Protein AF-A0A426ZAD1-F1 (afdb_monomer_lite)

Foldseek 3Di:
DDDDDDDDDDDDDDDDDDDDDDDDDDDDPDPPPPPPPPQPADDDDDDPQLLLQLLVLLLVLVVLLPVVPPDPPDPDSVPDDPVRSLVSSCVSSVVSVNSHHSVRSVVSVVVLVVLLVQLVVVQVVQVVCVVPDDRDDHPVPDAQVRCVVVVHDSPDDPVSSVSNVVSVVVVVVVVVVVVPDDDDPDDDDDDDDD

Sequence (194 aa):
MSEATDQNALALLHHHHHHPPPTQPHPFGSPSSAGAIVRDYRKGNWTLHETLVLITAKRLDDERRTGVSSSPAGGGGALRSAEQRWKWVENYCWRNGCLRSQNQCNDKWDNLLRDYKKVRGYESRVSAAAGASGELPSYWTMERHERKERNLPTNLAFEVFEALTDVLTRRAARRANATTVPSRPPPPLPSPHG

Secondary structure (DSSP, 8-state):
----------------PPPPPPPP----------------PPPSPPPHHHHHHHHHHHHHHHHHHHGGGG-TT-TTTTT--HHHHHHHHHHHHHHTT----HHHHHHHHHHHHHHHHHHHHHHHHHHHHTTTT--PPPTTTS-HHHHHHTT--SS--HHHHHHHHHHHHHHHHHHHHHHTSPPPPPPPPPPPP-

Radius of gyration: 32.77 Å; chains: 1; bounding box: 76×77×94 Å

pLDDT: mean 78.29, std 20.13, range [37.0, 98.38]

Structure (mmCIF, N/CA/C/O backbone):
data_AF-A0A426ZAD1-F1
#
_entry.id   AF-A0A426ZAD1-F1
#
loop_
_atom_site.group_PDB
_atom_site.id
_atom_site.type_symbol
_atom_site.label_atom_id
_atom_site.label_alt_id
_atom_site.label_comp_id
_atom_site.label_asym_id
_atom_site.label_entity_id
_atom_site.label_seq_id
_atom_site.pdbx_PDB_ins_code
_atom_site.Cartn_x
_atom_site.Cartn_y
_atom_site.Cartn_z
_atom_site.occupancy
_atom_site.B_iso_or_equiv
_atom_site.auth_seq_id
_atom_site.auth_comp_id
_atom_site.auth_asym_id
_atom_site.auth_atom_id
_atom_site.pdbx_PDB_model_num
ATOM 1 N N . MET A 1 1 ? 50.392 56.378 -17.182 1.00 39.34 1 MET A N 1
ATOM 2 C CA . MET A 1 1 ? 50.693 54.934 -17.220 1.00 39.34 1 MET A CA 1
ATOM 3 C C . MET A 1 1 ? 49.733 54.350 -18.249 1.00 39.34 1 MET A C 1
ATOM 5 O O . MET A 1 1 ? 48.566 54.209 -17.924 1.00 39.34 1 MET A O 1
ATOM 9 N N . SER A 1 2 ? 50.052 54.498 -19.541 1.00 41.12 2 SER A N 1
ATOM 10 C CA . SER A 1 2 ? 50.815 53.522 -20.362 1.00 41.12 2 SER A CA 1
ATOM 11 C C . SER A 1 2 ? 49.904 52.333 -20.706 1.00 41.12 2 SER A C 1
ATOM 13 O O . SER A 1 2 ? 49.384 51.726 -19.785 1.00 41.12 2 SER A O 1
ATOM 15 N N . GLU A 1 3 ? 49.596 51.955 -21.944 1.00 37.00 3 GLU A N 1
ATOM 16 C CA . GLU A 1 3 ? 50.120 52.258 -23.279 1.00 37.00 3 GLU A CA 1
ATOM 17 C C . GLU A 1 3 ? 49.017 51.976 -24.320 1.00 37.00 3 GLU A C 1
ATOM 19 O O . GLU A 1 3 ? 48.142 51.137 -24.101 1.00 37.00 3 GLU A O 1
ATOM 24 N N . ALA A 1 4 ? 49.081 52.673 -25.453 1.00 47.03 4 ALA A N 1
ATOM 25 C CA . ALA A 1 4 ? 48.375 52.350 -26.688 1.00 47.03 4 ALA A CA 1
ATOM 26 C C . ALA A 1 4 ? 49.310 51.537 -27.593 1.00 47.03 4 ALA A C 1
ATOM 28 O O . ALA A 1 4 ? 50.506 51.819 -27.606 1.00 47.03 4 ALA A O 1
ATOM 29 N N . THR A 1 5 ? 48.794 50.625 -28.422 1.00 46.72 5 THR A N 1
ATOM 30 C CA . THR A 1 5 ? 49.399 50.365 -29.740 1.00 46.72 5 THR A CA 1
ATOM 31 C C . THR A 1 5 ? 48.347 49.853 -30.725 1.00 46.72 5 THR A C 1
ATOM 33 O O . THR A 1 5 ? 47.756 48.791 -30.543 1.00 46.72 5 THR A O 1
ATOM 36 N N . ASP A 1 6 ? 48.138 50.661 -31.762 1.00 43.97 6 ASP A N 1
ATOM 37 C CA . ASP A 1 6 ? 47.610 50.352 -33.088 1.00 43.97 6 ASP A CA 1
ATOM 38 C C . ASP A 1 6 ? 48.067 49.005 -33.674 1.00 43.97 6 ASP A C 1
ATOM 40 O O . ASP A 1 6 ? 49.168 48.540 -33.387 1.00 43.97 6 ASP A O 1
ATOM 44 N N . GLN A 1 7 ? 47.293 48.457 -34.620 1.00 46.06 7 GLN A N 1
ATOM 45 C CA . GLN A 1 7 ? 47.768 48.241 -36.001 1.00 46.06 7 GLN A CA 1
ATOM 46 C C . GLN A 1 7 ? 46.686 47.591 -36.882 1.00 46.06 7 GLN A C 1
ATOM 48 O O . GLN A 1 7 ? 46.373 46.412 -36.774 1.00 46.06 7 GLN A O 1
ATOM 53 N N . ASN A 1 8 ? 46.110 48.425 -37.753 1.00 38.72 8 ASN A N 1
ATOM 54 C CA . ASN A 1 8 ? 46.079 48.269 -39.210 1.00 38.72 8 ASN A CA 1
ATOM 55 C C . ASN A 1 8 ? 46.088 46.836 -39.796 1.00 38.72 8 ASN A C 1
ATOM 57 O O . ASN A 1 8 ? 47.089 46.136 -39.684 1.00 38.72 8 ASN A O 1
ATOM 61 N N . ALA A 1 9 ? 45.063 46.478 -40.580 1.00 39.72 9 ALA A N 1
ATOM 62 C CA . ALA A 1 9 ? 45.192 46.368 -42.045 1.00 39.72 9 ALA A CA 1
ATOM 63 C C . ALA A 1 9 ? 43.998 45.647 -42.703 1.00 39.72 9 ALA A C 1
ATOM 65 O O . ALA A 1 9 ? 43.544 44.594 -42.265 1.00 39.72 9 ALA A O 1
ATOM 66 N N . LEU A 1 10 ? 43.545 46.249 -43.807 1.00 42.53 10 LEU A N 1
ATOM 67 C CA . LEU A 1 10 ? 42.731 45.708 -44.900 1.00 42.53 10 LEU A CA 1
ATOM 68 C C . LEU A 1 10 ? 42.774 44.174 -45.068 1.00 42.53 10 LEU A C 1
ATOM 70 O O . LEU A 1 10 ? 43.827 43.612 -45.362 1.00 42.53 10 LEU A O 1
ATOM 74 N N . ALA A 1 11 ? 41.601 43.535 -45.090 1.00 41.72 11 ALA A N 1
ATOM 75 C CA . ALA A 1 11 ? 41.420 42.209 -45.682 1.00 41.72 11 ALA A CA 1
ATOM 76 C C . ALA A 1 11 ? 40.559 42.306 -46.953 1.00 41.72 11 ALA A C 1
ATOM 78 O O . ALA A 1 11 ? 39.331 42.306 -46.938 1.00 41.72 11 ALA A O 1
ATOM 79 N N . LEU A 1 12 ? 41.299 42.466 -48.045 1.00 44.06 12 LEU A N 1
ATOM 80 C CA . LEU A 1 12 ? 41.049 42.091 -49.432 1.00 44.06 12 LEU A CA 1
ATOM 81 C C . LEU A 1 12 ? 39.896 41.089 -49.689 1.00 44.06 12 LEU A C 1
ATOM 83 O O . LEU A 1 12 ? 39.856 39.988 -49.144 1.00 44.06 12 LEU A O 1
ATOM 87 N N . LEU A 1 13 ? 39.041 41.459 -50.646 1.00 48.38 13 LEU A N 1
ATOM 88 C CA . LEU A 1 13 ? 38.152 40.602 -51.438 1.00 48.38 13 LEU A CA 1
ATOM 89 C C . LEU A 1 13 ? 38.852 39.323 -51.927 1.00 48.38 13 LEU A C 1
ATOM 91 O O . LEU A 1 13 ? 39.749 39.439 -52.750 1.00 48.38 13 LEU A O 1
ATOM 95 N N . HIS A 1 14 ? 38.377 38.133 -51.542 1.00 50.53 14 HIS A N 1
ATOM 96 C CA . HIS A 1 14 ? 38.548 36.902 -52.330 1.00 50.53 14 HIS A CA 1
ATOM 97 C C . HIS A 1 14 ? 37.372 35.939 -52.096 1.00 50.53 14 HIS A C 1
ATOM 99 O O . HIS A 1 14 ? 37.272 35.268 -51.072 1.00 50.53 14 HIS A O 1
ATOM 105 N N . HIS A 1 15 ? 36.474 35.870 -53.082 1.00 54.94 15 HIS A N 1
ATOM 106 C CA . HIS A 1 15 ? 35.514 34.780 -53.234 1.00 54.94 15 HIS A CA 1
ATOM 107 C C . HIS A 1 15 ? 36.271 33.492 -53.585 1.00 54.94 15 HIS A C 1
ATOM 109 O O . HIS A 1 15 ? 36.877 33.414 -54.651 1.00 54.94 15 HIS A O 1
ATOM 115 N N . HIS A 1 16 ? 36.192 32.469 -52.735 1.00 49.53 16 HIS A N 1
ATOM 116 C CA . HIS A 1 16 ? 36.670 31.120 -53.046 1.00 49.53 16 HIS A CA 1
ATOM 117 C C . HIS A 1 16 ? 35.589 30.099 -52.666 1.00 49.53 16 HIS A C 1
ATOM 119 O O . HIS A 1 16 ? 35.270 29.917 -51.493 1.00 49.53 16 HIS A O 1
ATOM 125 N N . HIS A 1 17 ? 35.002 29.452 -53.677 1.00 53.25 17 HIS A N 1
ATOM 126 C CA . HIS A 1 17 ? 34.107 28.304 -53.520 1.00 53.25 17 HIS A CA 1
ATOM 127 C C . HIS A 1 17 ? 34.845 27.159 -52.809 1.00 53.25 17 HIS A C 1
ATOM 129 O O . HIS A 1 17 ? 35.837 26.652 -53.330 1.00 53.25 17 HIS A O 1
ATOM 135 N N . HIS A 1 18 ? 34.356 26.734 -51.641 1.00 46.91 18 HIS A N 1
ATOM 136 C CA . HIS A 1 18 ? 34.806 25.512 -50.972 1.00 46.91 18 HIS A CA 1
ATOM 137 C C . HIS A 1 18 ? 33.792 24.387 -51.197 1.00 46.91 18 HIS A C 1
ATOM 139 O O . HIS A 1 18 ? 32.628 24.476 -50.814 1.00 46.91 18 HIS A O 1
ATOM 145 N N . HIS A 1 19 ? 34.270 23.334 -51.850 1.00 54.72 19 HIS A N 1
ATOM 146 C CA . HIS A 1 19 ? 33.582 22.074 -52.100 1.00 54.72 19 HIS A CA 1
ATOM 147 C C . HIS A 1 19 ? 33.600 21.209 -50.819 1.00 54.72 19 HIS A C 1
ATOM 149 O O . HIS A 1 19 ? 34.630 21.184 -50.139 1.00 54.72 19 HIS A O 1
ATOM 155 N N . PRO A 1 20 ? 32.515 20.501 -50.451 1.00 60.53 20 PRO A N 1
ATOM 156 C CA . PRO A 1 20 ? 32.531 19.594 -49.302 1.00 60.53 20 PRO A CA 1
ATOM 157 C C . PRO A 1 20 ? 33.306 18.292 -49.610 1.00 60.53 20 PRO A C 1
ATOM 159 O O . PRO A 1 20 ? 33.324 17.851 -50.762 1.00 60.53 20 PRO A O 1
ATOM 162 N N . PRO A 1 21 ? 33.940 17.644 -48.611 1.00 60.03 21 PRO A N 1
ATOM 163 C CA . PRO A 1 21 ? 34.632 16.371 -48.812 1.00 60.03 21 PRO A CA 1
ATOM 164 C C . PRO A 1 21 ? 33.644 15.188 -48.921 1.00 60.03 21 PRO A C 1
ATOM 166 O O . PRO A 1 21 ? 32.553 15.246 -48.348 1.00 60.03 21 PRO A O 1
ATOM 169 N N . PRO A 1 22 ? 34.009 14.088 -49.611 1.00 51.88 22 PRO A N 1
ATOM 170 C CA . PRO A 1 22 ? 33.159 12.908 -49.723 1.00 51.88 22 PRO A CA 1
ATOM 171 C C . PRO A 1 22 ? 33.113 12.119 -48.405 1.00 51.88 22 PRO A C 1
ATOM 173 O O . PRO A 1 22 ? 34.136 11.745 -47.832 1.00 51.88 22 PRO A O 1
ATOM 176 N N . THR A 1 23 ? 31.897 11.839 -47.941 1.00 51.00 23 THR A N 1
ATOM 177 C CA . THR A 1 23 ? 31.580 10.980 -46.795 1.00 51.00 23 THR A CA 1
ATOM 178 C C . THR A 1 23 ? 31.965 9.522 -47.063 1.00 51.00 23 THR A C 1
ATOM 180 O O . THR A 1 23 ? 31.400 8.879 -47.947 1.00 51.00 23 THR A O 1
ATOM 183 N N . GLN A 1 24 ? 32.889 8.980 -46.269 1.00 53.47 24 GLN A N 1
ATOM 184 C CA . GLN A 1 24 ? 33.148 7.540 -46.161 1.00 53.47 24 GLN A CA 1
ATOM 185 C C . GLN A 1 24 ? 32.044 6.856 -45.327 1.00 53.47 24 GLN A C 1
ATOM 187 O O . GLN A 1 24 ? 31.705 7.374 -44.261 1.00 53.47 24 GLN A O 1
ATOM 192 N N . PRO A 1 25 ? 31.518 5.681 -45.726 1.00 49.81 25 PRO A N 1
ATOM 193 C CA . PRO A 1 25 ? 30.649 4.886 -44.869 1.00 49.81 25 PRO A CA 1
ATOM 194 C C . PRO A 1 25 ? 31.501 4.024 -43.926 1.00 49.81 25 PRO A C 1
ATOM 196 O O . PRO A 1 25 ? 32.182 3.095 -44.353 1.00 49.81 25 PRO A O 1
ATOM 199 N N . HIS A 1 26 ? 31.456 4.319 -42.630 1.00 53.72 26 HIS A N 1
ATOM 200 C CA . HIS A 1 26 ? 31.913 3.406 -41.581 1.00 53.72 26 HIS A CA 1
ATOM 201 C C . HIS A 1 26 ? 30.814 2.367 -41.288 1.00 53.72 26 HIS A C 1
ATOM 203 O O . HIS A 1 26 ? 29.704 2.754 -40.917 1.00 53.72 26 HIS A O 1
ATOM 209 N N . PRO A 1 27 ? 31.075 1.053 -41.402 1.00 60.25 27 PRO A N 1
ATOM 210 C CA . PRO A 1 27 ? 30.277 0.050 -40.719 1.00 60.25 27 PRO A CA 1
ATOM 211 C C . PRO A 1 27 ? 30.803 -0.140 -39.286 1.00 60.25 27 PRO A C 1
ATOM 213 O O . PRO A 1 27 ? 31.943 0.200 -38.982 1.00 60.25 27 PRO A O 1
ATOM 216 N N . PHE A 1 28 ? 29.967 -0.730 -38.430 1.00 48.06 28 PHE A N 1
ATOM 217 C CA . PHE A 1 28 ? 30.234 -1.101 -37.029 1.00 48.06 28 PHE A CA 1
ATOM 218 C C . PHE A 1 28 ? 29.971 -0.019 -35.973 1.00 48.06 28 PHE A C 1
ATOM 220 O O . PHE A 1 28 ? 30.776 0.245 -35.083 1.00 48.06 28 PHE A O 1
ATOM 227 N N . GLY A 1 29 ? 28.748 0.515 -35.983 1.00 43.59 29 GLY A N 1
ATOM 228 C CA . GLY A 1 29 ? 28.097 0.841 -34.719 1.00 43.59 29 GLY A CA 1
ATOM 229 C C . GLY A 1 29 ? 27.822 -0.456 -33.955 1.00 43.59 29 GLY A C 1
ATOM 230 O O . GLY A 1 29 ? 26.991 -1.254 -34.376 1.00 43.59 29 GLY A O 1
ATOM 231 N N . SER A 1 30 ? 28.531 -0.687 -32.855 1.00 55.47 30 SER A N 1
ATOM 232 C CA . SER A 1 30 ? 28.197 -1.724 -31.878 1.00 55.47 30 SER A CA 1
ATOM 233 C C . SER A 1 30 ? 26.843 -1.406 -31.228 1.00 55.47 30 SER A C 1
ATOM 235 O O . SER A 1 30 ? 26.765 -0.413 -30.503 1.00 55.47 30 SER A O 1
ATOM 237 N N . PRO A 1 31 ? 25.783 -2.227 -31.351 1.00 49.12 31 PRO A N 1
ATOM 238 C CA . PRO A 1 31 ? 24.652 -2.127 -30.450 1.00 49.12 31 PRO A CA 1
ATOM 239 C C . PRO A 1 31 ? 24.957 -3.000 -29.230 1.00 49.12 31 PRO A C 1
ATOM 241 O O . PRO A 1 31 ? 24.403 -4.078 -29.059 1.00 49.12 31 PRO A O 1
ATOM 244 N N . SER A 1 32 ? 25.861 -2.538 -28.366 1.00 50.88 32 SER A N 1
ATOM 245 C CA . SER A 1 32 ? 25.912 -3.023 -26.981 1.00 50.88 32 SER A CA 1
ATOM 246 C C . SER A 1 32 ? 25.397 -1.947 -26.030 1.00 50.88 32 SER A C 1
ATOM 248 O O . SER A 1 32 ? 25.936 -1.728 -24.952 1.00 50.88 32 SER A O 1
ATOM 250 N N . SER A 1 33 ? 24.308 -1.283 -26.417 1.00 48.12 33 SER A N 1
ATOM 251 C CA . SER A 1 33 ? 23.284 -0.970 -25.430 1.00 48.12 33 SER A CA 1
ATOM 252 C C . SER A 1 33 ? 22.429 -2.218 -25.337 1.00 48.12 33 SER A C 1
ATOM 254 O O . SER A 1 33 ? 21.582 -2.448 -26.197 1.00 48.12 33 SER A O 1
ATOM 256 N N . ALA A 1 34 ? 22.668 -3.044 -24.314 1.00 51.12 34 ALA A N 1
ATOM 257 C CA . ALA A 1 34 ? 21.613 -3.900 -23.796 1.00 51.12 34 ALA A CA 1
ATOM 258 C C . ALA A 1 34 ? 20.418 -2.970 -23.600 1.00 51.12 34 ALA A C 1
ATOM 260 O O . ALA A 1 34 ? 20.462 -2.121 -22.710 1.00 51.12 34 ALA A O 1
ATOM 261 N N . GLY A 1 35 ? 19.459 -3.018 -24.529 1.00 42.97 35 GLY A N 1
ATOM 262 C CA . GLY A 1 35 ? 18.372 -2.061 -24.584 1.00 42.97 35 GLY A CA 1
ATOM 263 C C . GLY A 1 35 ? 17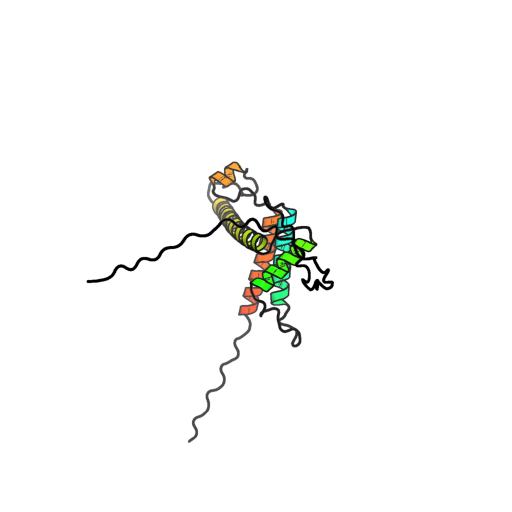.736 -2.049 -23.213 1.00 42.97 35 GLY A C 1
ATOM 264 O O . GLY A 1 35 ? 17.131 -3.042 -22.806 1.00 42.97 35 GLY A O 1
ATOM 265 N N . ALA A 1 36 ? 17.936 -0.964 -22.466 1.00 58.19 36 ALA A N 1
ATOM 266 C CA . ALA A 1 36 ? 17.104 -0.689 -21.321 1.00 58.19 36 ALA A CA 1
ATOM 267 C C . ALA A 1 36 ? 15.717 -0.581 -21.936 1.00 58.19 36 ALA A C 1
ATOM 269 O O . ALA A 1 36 ? 15.415 0.423 -22.575 1.00 58.19 36 ALA A O 1
ATOM 270 N N . ILE A 1 37 ? 14.954 -1.677 -21.884 1.00 63.03 37 ILE A N 1
ATOM 271 C CA . ILE A 1 37 ? 13.592 -1.732 -22.393 1.00 63.03 37 ILE A CA 1
ATOM 272 C C . ILE A 1 37 ? 12.916 -0.563 -21.698 1.00 63.03 37 ILE A C 1
ATOM 274 O O . ILE A 1 37 ? 12.767 -0.588 -20.471 1.00 63.03 37 ILE A O 1
ATOM 278 N N . VAL A 1 38 ? 12.650 0.506 -22.450 1.00 79.38 38 VAL A N 1
ATOM 279 C CA . VAL A 1 38 ? 12.076 1.717 -21.885 1.00 79.38 38 VAL A CA 1
ATOM 280 C C . VAL A 1 38 ? 10.684 1.304 -21.458 1.00 79.38 38 VAL A C 1
ATOM 282 O O . VAL A 1 38 ? 9.814 1.022 -22.273 1.00 79.38 38 VAL A O 1
ATOM 285 N N . ARG A 1 39 ? 10.527 1.116 -20.152 1.00 88.62 39 ARG A N 1
ATOM 286 C CA . ARG A 1 39 ? 9.267 0.707 -19.564 1.00 88.62 39 ARG A CA 1
ATOM 287 C C . ARG A 1 39 ? 8.325 1.897 -19.618 1.00 88.62 39 ARG A C 1
ATOM 289 O O . ARG A 1 39 ? 8.528 2.879 -18.906 1.00 88.62 39 ARG A O 1
ATOM 296 N N . ASP A 1 40 ? 7.286 1.787 -20.432 1.00 90.50 40 ASP A N 1
ATOM 297 C CA . ASP A 1 40 ? 6.186 2.742 -20.437 1.00 90.50 40 ASP A CA 1
ATOM 298 C C . ASP A 1 40 ? 5.343 2.579 -19.172 1.00 90.50 40 ASP A C 1
ATOM 300 O O . ASP A 1 40 ? 4.480 1.704 -19.057 1.00 90.50 40 ASP A O 1
ATOM 304 N N . TYR A 1 41 ? 5.623 3.422 -18.179 1.00 94.50 41 TYR A N 1
ATOM 305 C CA . TYR A 1 41 ? 4.874 3.427 -16.931 1.00 94.50 41 TYR A CA 1
ATOM 306 C C . TYR A 1 41 ? 3.591 4.242 -17.052 1.00 94.50 41 TYR A C 1
ATOM 308 O O . TYR A 1 41 ? 3.575 5.398 -17.485 1.00 94.50 41 TYR A O 1
ATOM 316 N N . ARG A 1 42 ? 2.505 3.659 -16.558 1.00 94.00 42 ARG A N 1
ATOM 317 C CA . ARG A 1 42 ? 1.198 4.290 -16.490 1.00 94.00 42 ARG A CA 1
ATOM 318 C C . ARG A 1 42 ? 1.202 5.440 -15.484 1.00 94.00 42 ARG A C 1
ATOM 320 O O . ARG A 1 42 ? 1.639 5.311 -14.336 1.00 94.00 42 ARG A O 1
ATOM 327 N N . LYS A 1 43 ? 0.643 6.572 -15.905 1.00 91.88 43 LYS A N 1
ATOM 328 C CA . LYS A 1 43 ? 0.378 7.742 -15.057 1.00 91.88 43 LYS A CA 1
ATOM 329 C C . LYS A 1 43 ? -1.094 7.767 -14.632 1.00 91.88 43 LYS A C 1
ATOM 331 O O . LYS A 1 43 ? -1.954 7.205 -15.306 1.00 91.88 43 LYS A O 1
ATOM 336 N N . GLY A 1 44 ? -1.381 8.435 -13.516 1.00 91.44 44 GLY A N 1
ATOM 337 C CA . GLY A 1 44 ? -2.747 8.672 -13.044 1.00 91.44 44 GLY A CA 1
ATOM 338 C C . GLY A 1 44 ? -3.268 7.662 -12.019 1.00 91.44 44 GLY A C 1
ATOM 339 O O . GLY A 1 44 ? -2.504 7.019 -11.286 1.00 91.44 44 GLY A O 1
ATOM 340 N N . ASN A 1 45 ? -4.598 7.581 -11.938 1.00 94.00 45 ASN A N 1
ATOM 341 C CA . ASN A 1 45 ? -5.321 6.905 -10.863 1.00 94.00 45 ASN A CA 1
ATOM 342 C C . ASN A 1 45 ? -4.950 5.425 -10.752 1.00 94.00 45 ASN A C 1
ATOM 344 O O . ASN A 1 45 ? -4.803 4.727 -11.752 1.00 94.00 45 ASN A O 1
ATOM 348 N N . TRP A 1 46 ? -4.789 4.957 -9.517 1.00 96.12 46 TRP A N 1
ATOM 349 C CA . TRP A 1 46 ? -4.586 3.543 -9.214 1.00 96.12 46 TRP A CA 1
ATOM 350 C C . TRP A 1 46 ? -5.923 2.821 -9.228 1.00 96.12 46 TRP A C 1
ATOM 352 O O . TRP A 1 46 ? -6.838 3.191 -8.495 1.00 96.12 46 TRP A O 1
ATOM 362 N N . THR A 1 47 ? -6.013 1.786 -10.048 1.00 96.50 47 THR A N 1
ATOM 363 C CA . THR A 1 47 ? -7.142 0.859 -10.051 1.00 96.50 47 THR A CA 1
ATOM 364 C C . THR A 1 47 ? -7.092 -0.051 -8.825 1.00 96.50 47 THR A C 1
ATOM 366 O O . THR A 1 47 ? -6.046 -0.212 -8.178 1.00 96.50 47 THR A O 1
ATOM 369 N N . LEU A 1 48 ? -8.233 -0.667 -8.513 1.00 96.06 48 LEU A N 1
ATOM 370 C CA . LEU A 1 48 ? -8.326 -1.690 -7.477 1.00 96.06 48 LEU A CA 1
ATOM 371 C C . LEU A 1 48 ? -7.353 -2.844 -7.765 1.00 96.06 48 LEU A C 1
ATOM 373 O O . LEU A 1 48 ? -6.535 -3.173 -6.910 1.00 96.06 48 LEU A O 1
ATOM 377 N N . HIS A 1 49 ? -7.358 -3.359 -9.001 1.00 97.06 49 HIS A N 1
ATOM 378 C CA . HIS A 1 49 ? -6.448 -4.417 -9.457 1.00 97.06 49 HIS A CA 1
ATOM 379 C C . HIS A 1 49 ? -4.974 -4.068 -9.223 1.00 97.06 49 HIS A C 1
ATOM 381 O O . HIS A 1 49 ? -4.266 -4.802 -8.541 1.00 97.06 49 HIS A O 1
ATOM 387 N N . GLU A 1 50 ? -4.509 -2.912 -9.710 1.00 97.62 50 GLU A N 1
ATOM 388 C CA . GLU A 1 50 ? -3.114 -2.480 -9.517 1.00 97.62 50 GLU A CA 1
ATOM 389 C C . GLU A 1 50 ? -2.738 -2.383 -8.030 1.00 97.62 50 GLU A C 1
ATOM 391 O O . GLU A 1 50 ? -1.615 -2.713 -7.641 1.00 97.62 50 GLU A O 1
ATOM 396 N N . THR A 1 51 ? -3.679 -1.936 -7.195 1.00 98.06 51 THR A N 1
ATOM 397 C CA . THR A 1 51 ? -3.483 -1.817 -5.748 1.00 98.06 51 THR A CA 1
ATOM 398 C C . THR A 1 51 ? -3.344 -3.195 -5.094 1.00 98.06 51 THR A C 1
ATOM 400 O O . THR A 1 51 ? -2.424 -3.402 -4.303 1.00 98.06 51 THR A O 1
ATOM 403 N N . LEU A 1 52 ? -4.198 -4.155 -5.456 1.00 98.31 52 LEU A N 1
ATOM 404 C CA . LEU A 1 52 ? -4.129 -5.531 -4.956 1.00 98.31 52 LEU A CA 1
ATOM 405 C C . LEU A 1 52 ? -2.859 -6.255 -5.431 1.00 98.31 52 LEU A C 1
ATOM 407 O O . LEU A 1 52 ? -2.220 -6.959 -4.643 1.00 98.31 52 LEU A O 1
ATOM 411 N N . VAL A 1 53 ? -2.428 -6.025 -6.675 1.00 98.38 53 VAL A N 1
ATOM 412 C CA . VAL A 1 53 ? -1.146 -6.525 -7.198 1.00 98.38 53 VAL A CA 1
ATOM 413 C C . VAL A 1 53 ? 0.024 -6.002 -6.363 1.00 98.38 53 VAL A C 1
ATOM 415 O O . VAL A 1 53 ? 0.878 -6.790 -5.956 1.00 98.38 53 VAL A O 1
ATOM 418 N N . LEU A 1 54 ? 0.052 -4.701 -6.044 1.00 98.38 54 LEU A N 1
ATOM 419 C CA . LEU A 1 54 ? 1.093 -4.117 -5.192 1.00 98.38 54 LEU A CA 1
ATOM 420 C C . LEU A 1 54 ? 1.098 -4.740 -3.787 1.00 98.38 54 LEU A C 1
ATOM 422 O O . LEU A 1 54 ? 2.163 -5.075 -3.268 1.00 98.38 54 LEU A O 1
ATOM 426 N N . ILE A 1 55 ? -0.071 -4.929 -3.168 1.00 98.31 55 ILE A N 1
ATOM 427 C CA . ILE A 1 55 ? -0.171 -5.538 -1.831 1.00 98.31 55 ILE A CA 1
ATOM 428 C C . ILE A 1 55 ? 0.332 -6.985 -1.856 1.00 98.31 55 ILE A C 1
ATOM 430 O O . ILE A 1 55 ? 1.102 -7.389 -0.981 1.00 98.31 55 ILE A O 1
ATOM 434 N N . THR A 1 56 ? -0.021 -7.739 -2.896 1.00 98.12 56 THR A N 1
ATOM 435 C CA . THR A 1 56 ? 0.455 -9.112 -3.102 1.00 98.12 56 THR A CA 1
ATOM 436 C C . THR A 1 56 ? 1.971 -9.144 -3.290 1.00 98.12 56 THR A C 1
ATOM 438 O O . THR A 1 56 ? 2.661 -9.929 -2.637 1.00 98.12 56 THR A O 1
ATOM 441 N N . ALA A 1 57 ? 2.525 -8.231 -4.092 1.00 97.50 57 ALA A N 1
ATOM 442 C CA . ALA A 1 57 ? 3.969 -8.074 -4.242 1.00 97.50 57 ALA A CA 1
ATOM 443 C C . ALA A 1 57 ? 4.641 -7.812 -2.886 1.00 97.50 57 ALA A C 1
ATOM 445 O O . ALA A 1 57 ? 5.655 -8.423 -2.558 1.00 97.50 57 ALA A O 1
ATOM 446 N N . LYS A 1 58 ? 4.061 -6.941 -2.054 1.00 96.62 58 LYS A N 1
ATOM 447 C CA . LYS A 1 58 ? 4.594 -6.625 -0.723 1.00 96.62 58 LYS A CA 1
ATOM 448 C C . LYS A 1 58 ? 4.524 -7.790 0.253 1.00 96.62 58 LYS A C 1
ATOM 450 O O . LYS A 1 58 ? 5.455 -7.951 1.042 1.00 96.62 58 LYS A O 1
ATOM 455 N N . ARG A 1 59 ? 3.480 -8.613 0.178 1.00 94.69 59 ARG A N 1
ATOM 456 C CA . ARG A 1 59 ? 3.383 -9.868 0.932 1.00 94.69 59 ARG A CA 1
ATOM 457 C C . ARG A 1 59 ? 4.524 -10.821 0.566 1.00 94.69 59 ARG A C 1
ATOM 459 O O . ARG A 1 59 ? 5.240 -11.282 1.452 1.00 94.69 59 ARG A O 1
ATOM 466 N N . LEU A 1 60 ? 4.724 -11.062 -0.730 1.00 93.75 60 LEU A N 1
ATOM 467 C CA . LEU A 1 60 ? 5.765 -11.956 -1.241 1.00 93.75 60 LEU A CA 1
ATOM 468 C C . LEU A 1 60 ? 7.178 -11.421 -0.964 1.00 93.75 60 LEU A C 1
ATOM 470 O O . LEU A 1 60 ? 8.072 -12.191 -0.626 1.00 93.75 60 LEU A O 1
ATOM 474 N N . ASP A 1 61 ? 7.390 -10.106 -1.064 1.00 92.12 61 ASP A N 1
ATOM 475 C CA . ASP A 1 61 ? 8.640 -9.455 -0.651 1.00 92.12 61 ASP A CA 1
ATOM 476 C C . ASP A 1 61 ? 8.935 -9.728 0.833 1.00 92.12 61 ASP A C 1
ATOM 478 O O . ASP A 1 61 ? 10.055 -10.095 1.183 1.00 92.12 61 ASP A O 1
ATOM 482 N N . ASP A 1 62 ? 7.935 -9.636 1.716 1.00 89.31 62 ASP A N 1
ATOM 483 C CA . ASP A 1 62 ? 8.112 -9.939 3.141 1.00 89.31 62 ASP A CA 1
ATOM 484 C C . ASP A 1 62 ? 8.384 -11.433 3.412 1.00 89.31 62 ASP A C 1
ATOM 486 O O . ASP A 1 62 ? 9.247 -11.773 4.222 1.00 89.31 62 ASP A O 1
ATOM 490 N N . GLU A 1 63 ? 7.715 -12.345 2.699 1.00 88.00 63 GLU A N 1
ATOM 491 C CA . GLU A 1 63 ? 8.005 -13.790 2.736 1.00 88.00 63 GLU A CA 1
ATOM 492 C C . GLU A 1 63 ? 9.441 -14.097 2.282 1.00 88.00 63 GLU A C 1
ATOM 494 O O . GLU A 1 63 ? 10.172 -14.811 2.966 1.00 88.00 63 GLU A O 1
ATOM 499 N N . ARG A 1 64 ? 9.909 -13.481 1.191 1.00 84.56 64 ARG A N 1
ATOM 500 C CA . ARG A 1 64 ? 11.290 -13.637 0.695 1.00 84.56 64 ARG A CA 1
ATOM 501 C C . ARG A 1 64 ? 12.337 -13.117 1.677 1.00 84.56 64 ARG A C 1
ATOM 503 O O . ARG A 1 64 ? 13.453 -13.631 1.708 1.00 84.56 64 ARG A O 1
ATOM 510 N N . ARG A 1 65 ? 11.994 -12.097 2.468 1.00 80.19 65 ARG A N 1
ATOM 511 C CA . ARG A 1 65 ? 12.866 -11.549 3.519 1.00 80.19 65 ARG A CA 1
ATOM 512 C C . ARG A 1 65 ? 12.979 -12.472 4.729 1.00 80.19 65 ARG A C 1
ATOM 514 O O . ARG A 1 65 ? 13.993 -12.422 5.413 1.00 80.19 65 ARG A O 1
ATOM 521 N N . THR A 1 66 ? 11.957 -13.281 4.996 1.00 70.69 66 THR A N 1
ATOM 522 C CA . THR A 1 66 ? 11.876 -14.130 6.194 1.00 70.69 66 THR A CA 1
ATOM 523 C C . THR A 1 66 ? 12.222 -15.598 5.932 1.00 70.69 66 THR A C 1
ATOM 525 O O . THR A 1 66 ? 12.757 -16.255 6.817 1.00 70.69 66 THR A O 1
ATOM 528 N N . GLY A 1 67 ? 12.016 -16.105 4.712 1.00 60.44 67 GLY A N 1
ATOM 529 C CA . GLY A 1 67 ? 12.334 -17.487 4.323 1.00 60.44 67 GLY A CA 1
ATOM 530 C C . GLY A 1 67 ? 13.821 -17.795 4.087 1.00 60.44 67 GLY A C 1
ATOM 531 O O . GLY A 1 67 ? 14.167 -18.941 3.838 1.00 60.44 67 GLY A O 1
ATOM 532 N N . VAL A 1 68 ? 14.716 -16.804 4.165 1.00 55.50 68 VAL A N 1
ATOM 533 C CA . VAL A 1 68 ? 16.179 -16.995 4.023 1.00 55.50 68 VAL A CA 1
ATOM 534 C C . VAL A 1 68 ? 16.862 -17.386 5.345 1.00 55.50 68 VAL A C 1
ATOM 536 O O . VAL A 1 68 ? 18.053 -17.674 5.365 1.00 55.50 68 VAL A O 1
ATOM 539 N N . SER A 1 69 ? 16.121 -17.480 6.451 1.00 49.62 69 SER A N 1
ATOM 540 C CA . SER A 1 69 ? 16.673 -17.892 7.750 1.00 49.62 69 SER A CA 1
ATOM 541 C C . SER A 1 69 ? 16.880 -19.411 7.910 1.00 49.62 69 SER A C 1
ATOM 543 O O . SER A 1 69 ? 17.319 -19.834 8.974 1.00 49.62 69 SER A O 1
ATOM 545 N N . SER A 1 70 ? 16.586 -20.237 6.895 1.00 47.25 70 SER A N 1
ATOM 546 C CA . SER A 1 70 ? 16.626 -21.713 6.986 1.00 47.25 70 SER A CA 1
ATOM 547 C C . SER A 1 70 ? 17.472 -22.424 5.916 1.00 47.25 70 SER A C 1
ATOM 549 O O . SER A 1 70 ? 17.393 -23.643 5.786 1.00 47.25 70 SER A O 1
ATOM 551 N N . SER A 1 71 ? 18.310 -21.718 5.147 1.00 42.34 71 SER A N 1
ATOM 552 C CA . SER A 1 71 ? 19.241 -22.352 4.195 1.00 42.34 71 SER A CA 1
ATOM 553 C C . SER A 1 71 ? 20.658 -21.774 4.313 1.00 42.34 71 SER A C 1
ATOM 555 O O . SER A 1 71 ? 20.842 -20.596 4.006 1.00 42.34 71 SER A O 1
ATOM 557 N N . PRO A 1 72 ? 21.680 -22.582 4.673 1.00 44.53 72 PRO A N 1
ATOM 558 C CA . PRO A 1 72 ? 23.072 -22.124 4.778 1.00 44.53 72 PRO A CA 1
ATOM 559 C C . PRO A 1 72 ? 23.702 -21.721 3.432 1.00 44.53 72 PRO A C 1
ATOM 561 O O . PRO A 1 72 ? 24.766 -21.114 3.414 1.00 44.53 72 PRO A O 1
ATOM 564 N N . ALA A 1 73 ? 23.060 -22.046 2.304 1.00 46.81 73 ALA A N 1
ATOM 565 C CA . ALA A 1 73 ? 23.600 -21.861 0.953 1.00 46.81 73 ALA A CA 1
ATOM 566 C C . ALA A 1 73 ? 22.931 -20.727 0.142 1.00 46.81 73 ALA A C 1
ATOM 568 O O . ALA A 1 73 ? 23.189 -20.583 -1.049 1.00 46.81 73 ALA A O 1
ATOM 569 N N . GLY A 1 74 ? 22.062 -19.917 0.758 1.00 44.62 74 GLY A N 1
ATOM 570 C CA . GLY A 1 74 ? 21.250 -18.903 0.067 1.00 44.62 74 GLY A CA 1
ATOM 571 C C . GLY A 1 74 ? 21.429 -17.490 0.616 1.00 44.62 74 GLY A C 1
ATOM 572 O O . GLY A 1 74 ? 20.444 -16.815 0.918 1.00 44.62 74 GLY A O 1
ATOM 573 N N . GLY A 1 75 ? 22.674 -17.044 0.798 1.00 44.78 75 GLY A N 1
ATOM 574 C CA . GLY A 1 75 ? 22.987 -15.705 1.297 1.00 44.78 75 GLY A CA 1
ATOM 575 C C . GLY A 1 75 ? 22.442 -14.606 0.379 1.00 44.78 75 GLY A C 1
ATOM 576 O O . GLY A 1 75 ? 22.880 -14.461 -0.758 1.00 44.78 75 GLY A O 1
ATOM 577 N N . GLY A 1 76 ? 21.495 -13.800 0.868 1.00 48.50 76 GLY A N 1
ATOM 578 C CA . GLY A 1 76 ? 21.170 -12.532 0.202 1.00 48.50 76 GLY A CA 1
ATOM 579 C C . GLY A 1 76 ? 19.789 -11.932 0.456 1.00 48.50 76 GLY A C 1
ATOM 580 O O . GLY A 1 76 ? 19.576 -10.779 0.102 1.00 48.50 76 GLY A O 1
ATOM 581 N N . GLY A 1 77 ? 18.838 -12.642 1.072 1.00 49.78 77 GLY A N 1
ATOM 582 C CA . GLY A 1 77 ? 17.489 -12.096 1.316 1.00 49.78 77 GLY A CA 1
ATOM 583 C C . GLY A 1 77 ? 17.464 -10.890 2.266 1.00 49.78 77 GLY A C 1
ATOM 584 O O . GLY A 1 77 ? 16.797 -9.893 1.987 1.00 49.78 77 GLY A O 1
ATOM 585 N N . ALA A 1 78 ? 18.237 -10.958 3.355 1.00 53.06 78 ALA A N 1
ATOM 586 C CA . ALA A 1 78 ? 18.354 -9.888 4.349 1.00 53.06 78 ALA A CA 1
ATOM 587 C C . ALA A 1 78 ? 19.305 -8.750 3.926 1.00 53.06 78 ALA A C 1
ATOM 589 O O . ALA A 1 78 ? 19.212 -7.652 4.468 1.00 53.06 78 ALA A O 1
ATOM 590 N N . LEU A 1 79 ? 20.184 -8.999 2.947 1.00 55.28 79 LEU A N 1
ATOM 591 C CA . LEU A 1 79 ? 21.265 -8.089 2.546 1.00 55.28 79 LEU A CA 1
ATOM 592 C C . LEU A 1 79 ? 20.933 -7.259 1.293 1.00 55.28 79 LEU A C 1
ATOM 594 O O . LEU A 1 79 ? 21.747 -6.458 0.843 1.00 55.28 79 LEU A O 1
ATOM 598 N N . ARG A 1 80 ? 19.737 -7.432 0.714 1.00 68.88 80 ARG A N 1
ATOM 599 C CA . ARG A 1 80 ? 19.305 -6.631 -0.438 1.00 68.88 80 ARG A CA 1
ATOM 600 C C . ARG A 1 80 ? 19.059 -5.183 -0.040 1.00 68.88 80 ARG A C 1
ATOM 602 O O . ARG A 1 80 ? 18.281 -4.904 0.879 1.00 68.88 80 ARG A O 1
ATOM 609 N N . SER A 1 81 ? 19.652 -4.265 -0.799 1.00 83.69 81 SER A N 1
ATOM 610 C CA .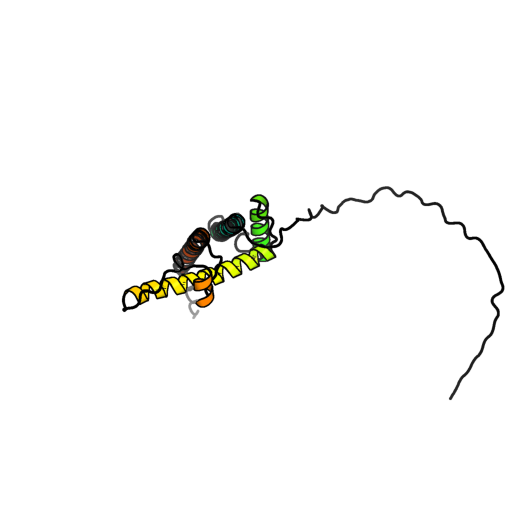 SER A 1 81 ? 19.406 -2.833 -0.639 1.00 83.69 81 SER A CA 1
ATOM 611 C C . SER A 1 81 ? 17.920 -2.511 -0.839 1.00 83.69 81 SER A C 1
ATOM 613 O O . SER A 1 81 ? 17.175 -3.257 -1.484 1.00 83.69 81 SER A O 1
ATOM 615 N N . ALA A 1 82 ? 17.457 -1.393 -0.271 1.00 85.38 82 ALA A N 1
ATOM 616 C CA . ALA A 1 82 ? 16.078 -0.941 -0.466 1.00 85.38 82 ALA A CA 1
ATOM 617 C C . ALA A 1 82 ? 15.721 -0.819 -1.957 1.00 85.38 82 ALA A C 1
ATOM 619 O O . ALA A 1 82 ? 14.647 -1.262 -2.357 1.00 85.38 82 ALA A O 1
ATOM 620 N N . GLU A 1 83 ? 16.666 -0.334 -2.761 1.00 88.62 83 GLU A N 1
ATOM 621 C CA . GLU A 1 83 ? 16.570 -0.244 -4.217 1.00 88.62 83 GLU A CA 1
ATOM 622 C C . GLU A 1 83 ? 16.305 -1.611 -4.863 1.00 88.62 83 GLU A C 1
ATOM 624 O O . GLU A 1 83 ? 15.339 -1.796 -5.596 1.00 88.62 83 GLU A O 1
ATOM 629 N N . GLN A 1 84 ? 17.091 -2.635 -4.516 1.00 88.44 84 GLN A N 1
ATOM 630 C CA . GLN A 1 84 ? 16.899 -3.984 -5.058 1.00 88.44 84 GLN A CA 1
ATOM 631 C C . GLN A 1 84 ? 15.540 -4.589 -4.676 1.00 88.44 84 GLN A C 1
ATOM 633 O O . GLN A 1 84 ? 14.958 -5.343 -5.461 1.00 88.44 84 GLN A O 1
ATOM 638 N N . ARG A 1 85 ? 15.027 -4.276 -3.478 1.00 91.12 85 ARG A N 1
ATOM 639 C CA . ARG A 1 85 ? 13.706 -4.742 -3.029 1.00 91.12 85 ARG A CA 1
ATOM 640 C C . ARG A 1 85 ? 12.597 -4.104 -3.850 1.00 91.12 85 ARG A C 1
ATOM 642 O O . ARG A 1 85 ? 11.724 -4.807 -4.354 1.00 91.12 85 ARG A O 1
ATOM 649 N N . TRP A 1 86 ? 12.648 -2.790 -4.023 1.00 94.69 86 TRP A N 1
ATOM 650 C CA . TRP A 1 86 ? 11.627 -2.092 -4.786 1.00 94.69 86 TRP A CA 1
ATOM 651 C C . TRP A 1 86 ? 11.687 -2.422 -6.280 1.00 94.69 86 TRP A C 1
ATOM 653 O O . TRP A 1 86 ? 10.633 -2.606 -6.884 1.00 94.69 86 TRP A O 1
ATOM 663 N N . LYS A 1 87 ? 12.875 -2.653 -6.847 1.00 93.62 87 LYS A N 1
ATOM 664 C CA . LYS A 1 87 ? 13.030 -3.170 -8.215 1.00 93.62 87 LYS A CA 1
ATOM 665 C C . LYS A 1 87 ? 12.368 -4.537 -8.399 1.00 93.62 87 LYS A C 1
ATOM 667 O O . LYS A 1 87 ? 11.775 -4.819 -9.438 1.00 93.62 87 LYS A O 1
ATOM 672 N N . TRP A 1 88 ? 12.446 -5.420 -7.400 1.00 94.75 88 TRP A N 1
ATOM 673 C CA . TRP A 1 88 ? 11.738 -6.704 -7.448 1.00 94.75 88 TRP A CA 1
ATOM 674 C C . TRP A 1 88 ? 10.216 -6.517 -7.414 1.00 94.75 88 TRP A C 1
ATOM 676 O O . TRP A 1 88 ? 9.513 -7.147 -8.204 1.00 94.75 88 TRP A O 1
ATOM 686 N N . VAL A 1 89 ? 9.722 -5.627 -6.548 1.00 96.69 89 VAL A N 1
ATOM 687 C CA . VAL A 1 89 ? 8.294 -5.275 -6.473 1.00 96.69 89 VAL A CA 1
ATOM 688 C C . VAL A 1 89 ? 7.803 -4.726 -7.812 1.00 96.69 89 VAL A C 1
ATOM 690 O O . VAL A 1 89 ? 6.791 -5.194 -8.320 1.00 96.69 89 VAL A O 1
ATOM 693 N N . GLU A 1 90 ? 8.547 -3.803 -8.419 1.00 96.69 90 GLU A N 1
ATOM 694 C CA . GLU A 1 90 ? 8.245 -3.247 -9.739 1.00 96.69 90 GLU A CA 1
ATOM 695 C C . GLU A 1 90 ? 8.143 -4.346 -10.806 1.00 96.69 90 GLU A C 1
ATOM 697 O O . GLU A 1 90 ? 7.160 -4.416 -11.536 1.00 96.69 90 GLU A O 1
ATOM 702 N N . ASN A 1 91 ? 9.121 -5.256 -10.863 1.00 96.56 91 ASN A N 1
ATOM 703 C CA . ASN A 1 91 ? 9.101 -6.378 -11.804 1.00 96.56 91 ASN A CA 1
ATOM 704 C C . ASN A 1 91 ? 7.882 -7.286 -11.608 1.00 96.56 91 ASN A C 1
ATOM 706 O O . ASN A 1 91 ? 7.313 -7.774 -12.586 1.00 96.56 91 ASN A O 1
ATOM 710 N N . TYR A 1 92 ? 7.489 -7.536 -10.358 1.00 97.50 92 TYR A N 1
ATOM 711 C CA . TYR A 1 92 ? 6.284 -8.303 -10.064 1.00 97.50 92 TYR A CA 1
ATOM 712 C C . TYR A 1 92 ? 5.035 -7.559 -10.544 1.00 97.50 92 TYR A C 1
ATOM 714 O O . TYR A 1 92 ? 4.223 -8.145 -11.256 1.00 97.50 92 TYR A O 1
ATOM 722 N N . CYS A 1 93 ? 4.902 -6.272 -10.213 1.00 97.44 93 CYS A N 1
ATOM 723 C CA . CYS A 1 93 ? 3.795 -5.435 -10.668 1.00 97.44 93 CYS A CA 1
ATOM 724 C C . CYS A 1 93 ? 3.686 -5.440 -12.198 1.00 97.44 93 CYS A C 1
ATOM 726 O O . CYS A 1 93 ? 2.621 -5.750 -12.732 1.00 97.44 93 CYS A O 1
ATOM 728 N N . TRP A 1 94 ? 4.804 -5.216 -12.894 1.00 96.44 94 TRP A N 1
ATOM 729 C CA . TRP A 1 94 ? 4.876 -5.187 -14.353 1.00 96.44 94 TRP A CA 1
ATOM 730 C C . TRP A 1 94 ? 4.343 -6.476 -14.986 1.00 96.44 94 TRP A C 1
ATOM 732 O O . TRP A 1 94 ? 3.487 -6.440 -15.867 1.00 96.44 94 TRP A O 1
ATOM 742 N N . ARG A 1 95 ? 4.795 -7.636 -14.492 1.00 97.00 95 ARG A N 1
ATOM 743 C CA . ARG A 1 95 ? 4.370 -8.957 -14.990 1.00 97.00 95 ARG A CA 1
ATOM 744 C C . ARG A 1 95 ? 2.887 -9.258 -14.765 1.00 97.00 95 ARG A C 1
ATOM 746 O O . ARG A 1 95 ? 2.358 -10.138 -15.428 1.00 97.00 95 ARG A O 1
ATOM 753 N N . ASN A 1 96 ? 2.236 -8.546 -13.848 1.00 97.25 96 ASN A N 1
ATOM 754 C CA . ASN A 1 96 ? 0.818 -8.703 -13.515 1.00 97.25 96 ASN A CA 1
ATOM 755 C C . ASN A 1 96 ? -0.049 -7.564 -14.093 1.00 97.25 96 ASN A C 1
ATOM 757 O O . ASN A 1 96 ? -1.153 -7.303 -13.608 1.00 97.25 96 ASN A O 1
ATOM 761 N N . GLY A 1 97 ? 0.461 -6.848 -15.104 1.00 95.25 97 GLY A N 1
ATOM 762 C CA . GLY A 1 97 ? -0.255 -5.762 -15.781 1.00 95.25 97 GLY A CA 1
ATOM 763 C C . GLY A 1 97 ? -0.321 -4.452 -14.989 1.00 95.25 97 GLY A C 1
ATOM 764 O O . GLY A 1 97 ? -0.964 -3.499 -15.421 1.00 95.25 97 GLY A O 1
ATOM 765 N N . CYS A 1 98 ? 0.356 -4.365 -13.841 1.00 96.94 98 CYS A N 1
ATOM 766 C CA . CYS A 1 98 ? 0.520 -3.130 -13.083 1.00 96.94 98 CYS A CA 1
ATOM 767 C C . CYS A 1 98 ? 1.787 -2.415 -13.572 1.00 96.94 98 CYS A C 1
ATOM 769 O O . CYS A 1 98 ? 2.877 -2.580 -13.024 1.00 96.94 98 CYS A O 1
ATOM 771 N N . LEU A 1 99 ? 1.641 -1.635 -14.647 1.00 96.31 99 LEU A N 1
ATOM 772 C CA . LEU A 1 99 ? 2.732 -0.915 -15.317 1.00 96.31 99 LEU A CA 1
ATOM 773 C C . LEU A 1 99 ? 3.151 0.330 -14.520 1.00 96.31 99 LEU A C 1
ATOM 775 O O . LEU A 1 99 ? 2.995 1.460 -14.974 1.00 96.31 99 LEU A O 1
ATOM 779 N N . ARG A 1 100 ? 3.625 0.145 -13.288 1.00 96.31 100 ARG A N 1
ATOM 780 C CA . ARG A 1 100 ? 4.018 1.221 -12.368 1.00 96.31 100 ARG A CA 1
ATOM 781 C C . ARG A 1 100 ? 5.492 1.101 -12.037 1.00 96.31 100 ARG A C 1
ATOM 783 O O . ARG A 1 100 ? 5.983 0.001 -11.801 1.00 96.31 100 ARG A O 1
ATOM 790 N N . SER A 1 101 ? 6.183 2.234 -12.003 1.00 95.94 101 SER A N 1
ATOM 791 C CA . SER A 1 101 ? 7.603 2.272 -11.677 1.00 95.94 101 SER A CA 1
ATOM 792 C C . SER A 1 101 ? 7.849 1.948 -10.209 1.00 95.94 101 SER A C 1
ATOM 794 O O . SER A 1 101 ? 6.934 1.953 -9.374 1.00 95.94 101 SER A O 1
ATOM 796 N N . GLN A 1 102 ? 9.119 1.720 -9.885 1.00 95.50 102 GLN A N 1
ATOM 797 C CA . GLN A 1 102 ? 9.585 1.524 -8.523 1.00 95.50 102 GLN A CA 1
ATOM 798 C C . GLN A 1 102 ? 9.067 2.604 -7.560 1.00 95.50 102 GLN A C 1
ATOM 800 O O . GLN A 1 102 ? 8.448 2.293 -6.540 1.00 95.50 102 GLN A O 1
ATOM 805 N N . ASN A 1 103 ? 9.291 3.872 -7.910 1.00 96.44 103 ASN A N 1
ATOM 806 C CA . ASN A 1 103 ? 8.936 5.009 -7.064 1.00 96.44 103 ASN A CA 1
ATOM 807 C C . ASN A 1 103 ? 7.418 5.128 -6.920 1.00 96.44 103 ASN A C 1
ATOM 809 O O . ASN A 1 103 ? 6.926 5.284 -5.810 1.00 96.44 103 ASN A O 1
ATOM 813 N N . GLN A 1 104 ? 6.665 4.919 -8.006 1.00 97.25 104 GLN A N 1
ATOM 814 C CA . GLN A 1 104 ? 5.203 4.915 -7.947 1.00 97.25 104 GLN A CA 1
ATOM 815 C C . GLN A 1 104 ? 4.671 3.829 -7.002 1.00 97.25 104 GLN A C 1
ATOM 817 O O . GLN A 1 104 ? 3.743 4.086 -6.236 1.00 97.25 104 GLN A O 1
ATOM 822 N N . CYS A 1 105 ? 5.246 2.623 -7.047 1.00 97.81 105 CYS A N 1
ATOM 823 C CA . CYS A 1 105 ? 4.883 1.535 -6.141 1.00 97.81 105 CYS A CA 1
ATOM 824 C C . CYS A 1 105 ? 5.222 1.874 -4.683 1.00 97.81 105 CYS A C 1
ATOM 826 O O . CYS A 1 105 ? 4.410 1.612 -3.795 1.00 97.81 105 CYS A O 1
ATOM 828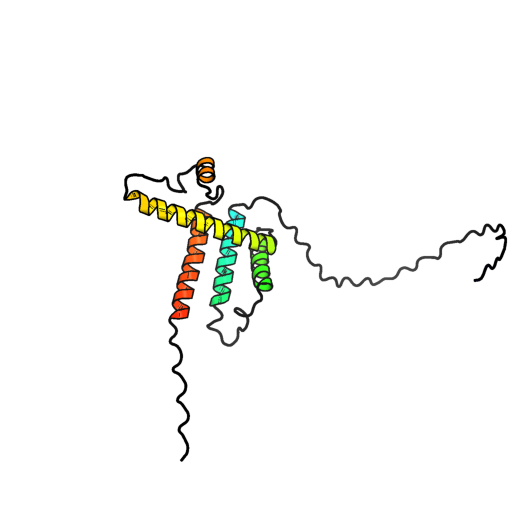 N N . ASN A 1 106 ? 6.396 2.464 -4.437 1.00 97.56 106 ASN A N 1
ATOM 829 C CA . ASN A 1 106 ? 6.825 2.886 -3.105 1.00 97.56 106 ASN A CA 1
ATOM 830 C C . ASN A 1 106 ? 5.885 3.958 -2.526 1.00 97.56 106 ASN A C 1
ATOM 832 O O . ASN A 1 106 ? 5.279 3.744 -1.478 1.00 97.56 106 ASN A O 1
ATOM 836 N N . ASP A 1 107 ? 5.658 5.048 -3.261 1.00 97.00 107 ASP A N 1
ATOM 837 C CA . ASP A 1 107 ? 4.786 6.149 -2.840 1.00 97.00 107 ASP A CA 1
ATOM 838 C C . ASP A 1 107 ? 3.352 5.671 -2.588 1.00 97.00 107 ASP A C 1
ATOM 840 O O . ASP A 1 107 ? 2.711 6.037 -1.597 1.00 97.00 107 ASP A O 1
ATOM 844 N N . LYS A 1 108 ? 2.833 4.809 -3.474 1.00 97.19 108 LYS A N 1
ATOM 845 C CA . LYS A 1 108 ? 1.504 4.216 -3.312 1.00 97.19 108 LYS A CA 1
ATOM 846 C C . LYS A 1 108 ? 1.429 3.358 -2.057 1.00 97.19 108 LYS A C 1
ATOM 848 O O . LYS A 1 108 ? 0.438 3.456 -1.338 1.00 97.19 108 LYS A O 1
ATOM 853 N N . TRP A 1 109 ? 2.441 2.538 -1.786 1.00 97.75 109 TRP A N 1
ATOM 854 C CA . TRP A 1 109 ? 2.494 1.725 -0.574 1.00 97.75 109 TRP A CA 1
ATOM 855 C C . TRP A 1 109 ? 2.482 2.594 0.687 1.00 97.75 109 TRP A C 1
ATOM 857 O O . TRP A 1 109 ? 1.713 2.334 1.611 1.00 97.75 109 TRP A O 1
ATOM 867 N N . ASP A 1 110 ? 3.270 3.665 0.702 1.00 97.31 110 ASP A N 1
ATOM 868 C CA . ASP A 1 110 ? 3.326 4.611 1.814 1.00 97.31 110 ASP A CA 1
ATOM 869 C C . ASP A 1 110 ? 1.970 5.305 2.055 1.00 97.31 110 ASP A C 1
ATOM 871 O O . ASP A 1 110 ? 1.490 5.394 3.190 1.00 97.31 110 ASP A O 1
ATOM 875 N N . ASN A 1 111 ? 1.299 5.721 0.974 1.00 96.62 111 ASN A N 1
ATOM 876 C CA . ASN A 1 111 ? -0.060 6.265 1.025 1.00 96.62 111 ASN A CA 1
ATOM 877 C C . ASN A 1 111 ? -1.065 5.253 1.594 1.00 96.62 111 ASN A C 1
ATOM 879 O O . ASN A 1 111 ? -1.817 5.590 2.506 1.00 96.62 111 ASN A O 1
ATOM 883 N N . LEU A 1 112 ? -1.037 4.002 1.125 1.00 97.56 112 LEU A N 1
ATOM 884 C CA . LEU A 1 112 ? -1.921 2.940 1.616 1.00 97.56 112 LEU A CA 1
ATOM 885 C C . LEU A 1 112 ? -1.739 2.684 3.114 1.00 97.56 112 LEU A C 1
ATOM 887 O O . LEU A 1 112 ? -2.722 2.520 3.831 1.00 97.56 112 LEU A O 1
ATOM 891 N N . LEU A 1 113 ? -0.498 2.682 3.609 1.00 96.81 113 LEU A N 1
ATOM 892 C CA . LEU A 1 113 ? -0.235 2.495 5.035 1.00 96.81 113 LEU A CA 1
ATOM 893 C C . LEU A 1 113 ? -0.747 3.663 5.884 1.00 96.81 113 LEU A C 1
ATOM 895 O O . LEU A 1 113 ? -1.206 3.440 7.008 1.00 96.81 113 LEU A O 1
ATOM 899 N N . ARG A 1 114 ? -0.681 4.899 5.379 1.00 96.31 114 ARG A N 1
ATOM 900 C CA . ARG A 1 114 ? -1.289 6.058 6.050 1.00 96.31 114 ARG A CA 1
ATOM 901 C C . ARG A 1 114 ? -2.808 5.947 6.085 1.00 96.31 114 ARG A C 1
ATOM 903 O O . ARG A 1 114 ? -3.394 6.095 7.157 1.00 96.31 114 ARG A O 1
ATOM 910 N N . ASP A 1 115 ? -3.422 5.646 4.948 1.00 96.19 115 ASP A N 1
ATOM 911 C CA . ASP A 1 115 ? -4.874 5.513 4.826 1.00 96.19 115 ASP A CA 1
ATOM 912 C C . ASP A 1 115 ? -5.405 4.388 5.719 1.00 96.19 115 ASP A C 1
ATOM 914 O O . ASP A 1 115 ? -6.351 4.591 6.480 1.00 96.19 115 ASP A O 1
ATOM 918 N N . TYR A 1 116 ? -4.727 3.238 5.719 1.00 96.88 116 TYR A N 1
ATOM 919 C CA . TYR A 1 116 ? -5.029 2.112 6.598 1.00 96.88 116 TYR A CA 1
ATOM 920 C C . TYR A 1 116 ? -5.012 2.509 8.076 1.00 96.88 116 TYR A C 1
ATOM 922 O O . TYR A 1 116 ? -5.962 2.228 8.801 1.00 96.88 116 TYR A O 1
ATOM 930 N N . LYS A 1 117 ? -3.957 3.200 8.535 1.00 95.88 117 LYS A N 1
ATOM 931 C CA . LYS A 1 117 ? -3.854 3.647 9.935 1.00 95.88 117 LYS A CA 1
ATOM 932 C C . LYS A 1 117 ? -4.996 4.585 10.315 1.00 95.88 117 LYS A C 1
ATOM 934 O O . LYS A 1 117 ? -5.537 4.454 11.410 1.00 95.88 117 LYS A O 1
ATOM 939 N N . LYS A 1 118 ? -5.366 5.503 9.416 1.00 96.00 118 LYS A N 1
ATOM 940 C CA . LYS A 1 118 ? -6.488 6.423 9.633 1.00 96.00 118 LYS A CA 1
ATOM 941 C C . LYS A 1 118 ? -7.807 5.669 9.781 1.00 96.00 118 LYS A C 1
ATOM 943 O O . LYS A 1 118 ? -8.498 5.870 10.774 1.00 96.00 118 LYS A O 1
ATOM 948 N N . VAL A 1 119 ? -8.124 4.778 8.840 1.00 96.00 119 VAL A N 1
ATOM 949 C CA . VAL A 1 119 ? -9.377 4.005 8.862 1.00 96.00 119 VAL A CA 1
ATOM 950 C C . VAL A 1 119 ? -9.424 3.066 10.062 1.00 96.00 119 VAL A C 1
ATOM 952 O O . VAL A 1 119 ? -10.390 3.088 10.812 1.00 96.00 119 VAL A O 1
ATOM 955 N N . ARG A 1 120 ? -8.350 2.318 10.335 1.00 95.19 120 ARG A N 1
ATOM 956 C CA . ARG A 1 120 ? -8.282 1.405 11.487 1.00 95.19 120 ARG A CA 1
ATOM 957 C C . ARG A 1 120 ? -8.433 2.149 12.816 1.00 95.19 120 ARG A C 1
ATOM 959 O O . ARG A 1 120 ? -9.098 1.658 13.722 1.00 95.19 120 ARG A O 1
ATOM 966 N N . GLY A 1 121 ? -7.816 3.325 12.949 1.00 94.88 121 GLY A N 1
ATOM 967 C CA . GLY A 1 121 ? -7.970 4.174 14.133 1.00 94.88 121 GLY A CA 1
ATOM 968 C C . GLY A 1 121 ? -9.393 4.711 14.296 1.00 94.88 121 GLY A C 1
ATOM 969 O O . GLY A 1 121 ? -9.896 4.776 15.415 1.00 94.88 121 GLY A O 1
ATOM 970 N N . TYR A 1 122 ? -10.056 5.054 13.192 1.00 94.62 122 TYR A N 1
ATOM 971 C CA . TYR A 1 122 ? -11.454 5.470 13.199 1.00 94.62 122 TYR A CA 1
ATOM 972 C C . TYR A 1 122 ? -12.393 4.332 13.613 1.00 94.62 122 TYR A C 1
ATOM 974 O O . TYR A 1 122 ? -13.135 4.501 14.574 1.00 94.62 122 TYR A O 1
ATOM 982 N N . GLU A 1 123 ? -12.290 3.161 12.979 1.00 93.19 123 GLU A N 1
ATOM 983 C CA . GLU A 1 123 ? -13.120 1.993 13.310 1.00 93.19 123 GLU A CA 1
ATOM 984 C C . GLU A 1 123 ? -12.955 1.578 14.778 1.00 93.19 123 GLU A C 1
ATOM 986 O O . GLU A 1 123 ? -13.929 1.289 15.460 1.00 93.19 123 GLU A O 1
ATOM 991 N N . SER A 1 124 ? -11.735 1.653 15.320 1.00 91.81 124 SER A N 1
ATOM 992 C CA . SER A 1 124 ? -11.499 1.386 16.744 1.00 91.81 124 SER A CA 1
ATOM 993 C C . SER A 1 124 ? -12.241 2.360 17.669 1.00 91.81 124 SER A C 1
ATOM 995 O O . SER A 1 124 ? -12.652 1.963 18.757 1.00 91.81 124 SER A O 1
ATOM 997 N N . ARG A 1 125 ? -12.394 3.629 17.269 1.00 90.38 125 ARG A N 1
ATOM 998 C CA . ARG A 1 125 ? -13.164 4.631 18.025 1.00 90.38 125 ARG A CA 1
ATOM 999 C C . ARG A 1 125 ? -14.663 4.405 17.885 1.00 90.38 125 ARG A C 1
ATOM 1001 O O . ARG A 1 125 ? -15.372 4.586 18.864 1.00 90.38 125 ARG A O 1
ATOM 1008 N N . VAL A 1 126 ? -15.123 3.998 16.701 1.00 89.25 126 VAL A N 1
ATOM 1009 C CA . VAL A 1 126 ? -16.518 3.601 16.463 1.00 89.25 126 VAL A CA 1
ATOM 1010 C C . VAL A 1 126 ? -16.895 2.449 17.395 1.00 89.25 126 VAL A C 1
ATOM 1012 O O . VAL A 1 126 ? -17.864 2.561 18.139 1.00 89.25 126 VAL A O 1
ATOM 1015 N N . SER A 1 127 ? -16.072 1.397 17.451 1.00 86.94 127 SER A N 1
ATOM 1016 C CA . SER A 1 127 ? -16.290 0.260 18.352 1.00 86.94 127 SER A CA 1
ATOM 1017 C C . SER A 1 127 ? -16.296 0.653 19.833 1.00 86.94 127 SER A C 1
ATOM 1019 O O . SER A 1 127 ? -17.077 0.106 20.601 1.00 86.94 127 SER A O 1
ATOM 1021 N N . ALA A 1 128 ? -15.454 1.607 20.244 1.00 86.69 128 ALA A N 1
ATOM 1022 C CA . ALA A 1 128 ? -15.439 2.104 21.621 1.00 86.69 128 ALA A CA 1
ATOM 1023 C C . ALA A 1 128 ? -16.660 2.987 21.956 1.00 86.69 128 ALA A C 1
ATOM 1025 O O . ALA A 1 128 ? -17.150 2.952 23.081 1.00 86.69 128 ALA A O 1
ATOM 1026 N N . ALA A 1 129 ? -17.158 3.767 20.990 1.00 83.00 129 ALA A N 1
ATOM 1027 C CA . ALA A 1 129 ? -18.303 4.663 21.158 1.00 83.00 129 ALA A CA 1
ATOM 1028 C C . ALA A 1 129 ? -19.658 3.936 21.120 1.00 83.00 129 ALA A C 1
ATOM 1030 O O . ALA A 1 129 ? -20.605 4.399 21.747 1.00 83.00 129 ALA A O 1
ATOM 1031 N N . ALA A 1 130 ? -19.743 2.771 20.468 1.00 71.31 130 ALA A N 1
ATOM 1032 C CA . ALA A 1 130 ? -20.954 1.943 20.441 1.00 71.31 130 ALA A CA 1
ATOM 1033 C C . ALA A 1 130 ? -21.457 1.535 21.846 1.00 71.31 130 ALA A C 1
ATOM 1035 O O . ALA A 1 130 ? -22.629 1.216 22.012 1.00 71.31 130 ALA A O 1
ATOM 1036 N N . GLY A 1 131 ? -20.595 1.576 22.870 1.00 64.81 131 GLY A N 1
ATOM 1037 C CA . GLY A 1 131 ? -20.972 1.351 24.270 1.00 64.81 131 GLY A CA 1
ATOM 1038 C C . GLY A 1 131 ? -21.437 2.599 25.037 1.00 64.81 131 GLY A C 1
ATOM 1039 O O . GLY A 1 131 ? -21.811 2.477 26.199 1.00 64.81 131 GLY A O 1
ATOM 1040 N N . ALA A 1 132 ? -21.395 3.793 24.434 1.00 61.12 132 ALA A N 1
ATOM 1041 C CA . ALA A 1 132 ? -21.668 5.066 25.098 1.00 61.12 132 ALA A CA 1
ATOM 1042 C C . ALA A 1 132 ? -22.499 6.003 24.203 1.00 61.12 132 ALA A C 1
ATOM 1044 O O . ALA A 1 132 ? -21.946 6.828 23.486 1.00 61.12 132 ALA A O 1
ATOM 1045 N N . SER A 1 133 ? -23.828 5.879 24.275 1.00 57.09 133 SER A N 1
ATOM 1046 C CA . SER A 1 133 ? -24.867 6.864 23.889 1.00 57.09 133 SER A CA 1
ATOM 1047 C C . SER A 1 133 ? -24.818 7.523 22.495 1.00 57.09 133 SER A C 1
ATOM 1049 O O . SER A 1 133 ? -25.678 8.350 22.199 1.00 57.09 133 SER A O 1
ATOM 1051 N N . GLY A 1 134 ? -23.861 7.188 21.630 1.00 58.84 134 GLY A N 1
ATOM 1052 C CA . GLY A 1 134 ? -23.693 7.783 20.311 1.00 58.84 134 GLY A CA 1
ATOM 1053 C C . GLY A 1 134 ? -23.067 6.792 19.340 1.00 58.84 134 GLY A C 1
ATOM 1054 O O . GLY A 1 134 ? -21.862 6.545 19.373 1.00 58.84 134 GLY A O 1
ATOM 1055 N N . GLU A 1 135 ? -23.887 6.247 18.444 1.00 74.31 135 GLU A N 1
ATOM 1056 C CA . GLU A 1 135 ? -23.410 5.439 17.325 1.00 74.31 135 GLU A CA 1
ATOM 1057 C C . GLU A 1 135 ? -22.686 6.347 16.323 1.00 74.31 135 GLU A C 1
ATOM 1059 O O . GLU A 1 135 ? -23.293 7.131 15.592 1.00 74.31 135 GLU A O 1
ATOM 1064 N N . LEU A 1 136 ? -21.354 6.269 16.290 1.00 82.31 136 LEU A N 1
ATOM 1065 C CA . LEU A 1 136 ? -20.599 6.785 15.153 1.00 82.31 136 LEU A CA 1
ATOM 1066 C C . LEU A 1 136 ? -20.781 5.809 13.978 1.00 82.31 136 LEU A C 1
ATOM 1068 O O . LEU A 1 136 ? -20.608 4.607 14.177 1.00 82.31 136 LEU A O 1
ATOM 1072 N N . PRO A 1 137 ? -21.089 6.282 12.758 1.00 87.44 137 PRO A N 1
ATOM 1073 C CA . PRO A 1 137 ? -21.219 5.394 11.609 1.00 87.44 137 PRO A CA 1
ATOM 1074 C C . PRO A 1 137 ? -19.868 4.753 11.272 1.00 87.44 137 PRO A C 1
ATOM 1076 O O . PRO A 1 137 ? -18.821 5.389 11.388 1.00 87.44 137 PRO A O 1
ATOM 1079 N N . SER A 1 138 ? -19.878 3.496 10.832 1.00 89.75 138 SER A N 1
ATOM 1080 C CA . SER A 1 138 ? -18.660 2.831 10.358 1.00 89.75 138 SER A CA 1
ATOM 1081 C C . SER A 1 138 ? -18.160 3.475 9.063 1.00 89.75 138 SER A C 1
ATOM 1083 O O . SER A 1 138 ? -18.923 3.956 8.223 1.00 89.75 138 SER A O 1
ATOM 1085 N N . TYR A 1 139 ? -16.848 3.436 8.855 1.00 91.69 139 TYR A N 1
ATOM 1086 C CA . TYR A 1 139 ? -16.195 3.839 7.616 1.00 91.69 139 TYR A CA 1
ATOM 1087 C C . TYR A 1 139 ? -16.810 3.191 6.371 1.00 91.69 139 TYR A C 1
ATOM 1089 O O . TYR A 1 139 ? -16.870 3.822 5.314 1.00 91.69 139 TYR A O 1
ATOM 1097 N N . TRP A 1 140 ? -17.276 1.949 6.496 1.00 93.56 140 TRP A N 1
ATOM 1098 C CA . TRP A 1 140 ? -17.798 1.167 5.378 1.00 93.56 140 TRP A CA 1
ATOM 1099 C C . TRP A 1 140 ? -19.202 1.582 4.954 1.00 93.56 140 TRP A C 1
ATOM 1101 O O . TRP A 1 140 ? -19.532 1.439 3.780 1.00 93.56 140 TRP A O 1
ATOM 1111 N N . THR A 1 141 ? -19.994 2.134 5.876 1.00 91.12 141 THR A N 1
ATOM 1112 C CA . THR A 1 141 ?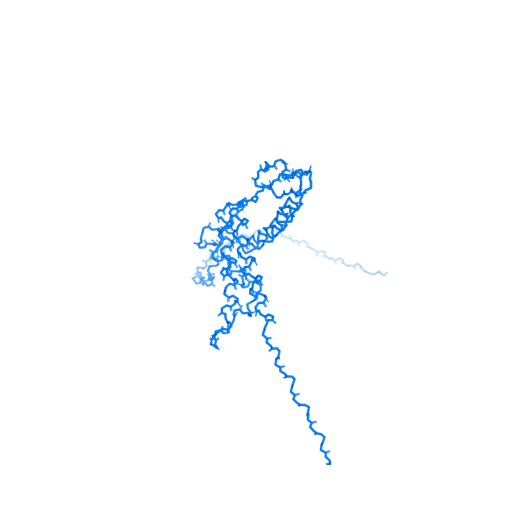 -21.356 2.606 5.601 1.00 91.12 141 THR A CA 1
ATOM 1113 C C . THR A 1 141 ? -21.396 4.078 5.196 1.00 91.12 141 THR A C 1
ATOM 1115 O O . THR A 1 141 ? -22.350 4.491 4.549 1.00 91.12 141 THR A O 1
ATOM 1118 N N . MET A 1 142 ? -20.356 4.854 5.525 1.00 90.94 142 MET A N 1
ATOM 1119 C CA . MET A 1 142 ? -20.269 6.273 5.170 1.00 90.94 142 MET A CA 1
ATOM 1120 C C . MET A 1 142 ? -20.049 6.518 3.675 1.00 90.94 142 MET A C 1
ATOM 1122 O O . MET A 1 142 ? -19.190 5.887 3.036 1.00 90.94 142 MET A O 1
ATOM 1126 N N . GLU A 1 143 ? -20.722 7.543 3.159 1.00 90.50 143 GLU A N 1
ATOM 1127 C CA . GLU A 1 143 ? -20.548 8.052 1.803 1.00 90.50 143 GLU A CA 1
ATOM 1128 C C . GLU A 1 143 ? -19.240 8.847 1.636 1.00 90.50 143 GLU A C 1
ATOM 1130 O O . GLU A 1 143 ? -18.554 9.240 2.586 1.00 90.50 143 GLU A O 1
ATOM 1135 N N . ARG A 1 144 ? -18.857 9.113 0.380 1.00 90.50 144 ARG A N 1
ATOM 1136 C CA . ARG A 1 144 ? -17.601 9.811 0.054 1.00 90.50 144 ARG A CA 1
ATOM 1137 C C . ARG A 1 144 ? -17.491 11.180 0.737 1.00 90.50 144 ARG A C 1
ATOM 1139 O O . ARG A 1 144 ? -16.394 11.534 1.181 1.00 90.50 144 ARG A O 1
ATOM 1146 N N . HIS A 1 145 ? -18.570 11.964 0.766 1.00 92.56 145 HIS A N 1
ATOM 1147 C CA . HIS A 1 145 ? -18.533 13.300 1.364 1.00 92.56 145 HIS A CA 1
ATOM 1148 C C . HIS A 1 145 ? -18.367 13.215 2.887 1.00 92.56 145 HIS A C 1
ATOM 1150 O O . HIS A 1 145 ? -17.509 13.904 3.433 1.00 92.56 145 HIS A O 1
ATOM 1156 N N . GLU A 1 146 ? -19.056 12.282 3.547 1.00 92.62 146 GLU A N 1
ATOM 1157 C CA . GLU A 1 146 ? -18.982 12.089 4.998 1.00 92.62 146 GLU A CA 1
ATOM 1158 C C . GLU A 1 146 ? -17.582 11.676 5.454 1.00 92.62 146 GLU A C 1
ATOM 1160 O O . GLU A 1 146 ? -17.079 12.144 6.483 1.00 92.62 146 GLU A O 1
ATOM 1165 N N . ARG A 1 147 ? -16.917 10.827 4.655 1.00 94.06 147 ARG A N 1
ATOM 1166 C CA . ARG A 1 147 ? -15.510 10.460 4.862 1.00 94.06 147 ARG A CA 1
ATOM 1167 C C . ARG A 1 147 ? -14.615 11.693 4.786 1.00 94.06 147 ARG A C 1
ATOM 1169 O O . ARG A 1 147 ? -13.732 11.854 5.626 1.00 94.06 147 ARG A O 1
ATOM 1176 N N . LYS A 1 148 ? -14.846 12.575 3.808 1.00 92.75 148 LYS A N 1
ATOM 1177 C CA . LYS A 1 148 ? -14.068 13.809 3.630 1.00 92.75 148 LYS A CA 1
ATOM 1178 C C . LYS A 1 148 ? -14.241 14.758 4.818 1.00 92.75 148 LYS A C 1
ATOM 1180 O O . LYS A 1 148 ? -13.238 15.254 5.323 1.00 92.75 148 LYS A O 1
ATOM 1185 N N . GLU A 1 149 ? -15.467 14.959 5.297 1.00 92.62 149 GLU A N 1
ATOM 1186 C CA . GLU A 1 149 ? -15.767 15.806 6.466 1.00 92.62 149 GLU A CA 1
ATOM 1187 C C . GLU A 1 149 ? -15.080 15.299 7.741 1.00 92.62 149 GLU A C 1
ATOM 1189 O O . GLU A 1 149 ? -14.614 16.080 8.569 1.00 92.62 149 GLU A O 1
ATOM 1194 N N . ARG A 1 150 ? -14.918 13.978 7.863 1.00 90.06 150 ARG A N 1
ATOM 1195 C CA . ARG A 1 150 ? -14.213 13.326 8.978 1.00 90.06 150 ARG A CA 1
ATOM 1196 C C . ARG A 1 150 ? -12.710 13.147 8.741 1.00 90.06 150 ARG A C 1
ATOM 1198 O O . ARG A 1 150 ? -12.046 12.482 9.533 1.00 90.06 150 ARG A O 1
ATOM 1205 N N . ASN A 1 151 ? -12.152 13.753 7.688 1.00 92.38 151 ASN A N 1
ATOM 1206 C CA . ASN A 1 151 ? -10.734 13.663 7.313 1.00 92.38 151 ASN A CA 1
ATOM 1207 C C . ASN A 1 151 ? -10.238 12.223 7.041 1.00 92.38 151 ASN A C 1
ATOM 1209 O O . ASN A 1 151 ? -9.051 11.906 7.210 1.00 92.38 151 ASN A O 1
ATOM 1213 N N . LEU A 1 152 ? -11.144 11.347 6.603 1.00 94.38 152 LEU A N 1
ATOM 1214 C CA . LEU A 1 152 ? -10.878 9.951 6.274 1.00 94.38 152 LEU A CA 1
ATOM 1215 C C . LEU A 1 152 ? -10.562 9.777 4.779 1.00 94.38 152 LEU A C 1
ATOM 1217 O O . LEU A 1 152 ? -10.997 10.577 3.944 1.00 94.38 152 LEU A O 1
ATOM 1221 N N . PRO A 1 153 ? -9.816 8.720 4.406 1.00 93.19 153 PRO A N 1
ATOM 1222 C CA . PRO A 1 153 ? -9.567 8.397 3.006 1.00 93.19 153 PRO A CA 1
ATOM 1223 C C . PRO A 1 153 ? -10.883 8.202 2.251 1.00 93.19 153 PRO A C 1
ATOM 1225 O O . PRO A 1 153 ? -11.780 7.513 2.725 1.00 93.19 153 PRO A O 1
ATOM 1228 N N . THR A 1 154 ? -11.009 8.768 1.056 1.00 91.94 154 THR A N 1
ATOM 1229 C CA . THR A 1 154 ? -12.253 8.682 0.267 1.00 91.94 154 THR A CA 1
ATOM 1230 C C . THR A 1 154 ? -12.271 7.522 -0.729 1.00 91.94 154 THR A C 1
ATOM 1232 O O . THR A 1 154 ? -13.323 7.199 -1.268 1.00 91.94 154 THR A O 1
ATOM 1235 N N . ASN A 1 155 ? -11.112 6.909 -0.984 1.00 88.88 155 ASN A N 1
ATOM 1236 C CA . ASN A 1 155 ? -10.903 5.910 -2.038 1.00 88.88 155 ASN A CA 1
ATOM 1237 C C . ASN A 1 155 ? -10.400 4.557 -1.510 1.00 88.88 155 ASN A C 1
ATOM 1239 O O . ASN A 1 155 ? -9.969 3.725 -2.307 1.00 88.88 155 ASN A O 1
ATOM 1243 N N . LEU A 1 156 ? -10.376 4.338 -0.191 1.00 93.75 156 LEU A N 1
ATOM 1244 C CA . LEU A 1 156 ? -9.928 3.057 0.348 1.00 93.75 156 LEU A CA 1
ATOM 1245 C C . LEU A 1 156 ? -11.066 2.037 0.226 1.00 93.75 156 LEU A C 1
ATOM 1247 O O . LEU A 1 156 ? -12.091 2.156 0.896 1.00 93.75 156 LEU A O 1
ATOM 1251 N N . ALA A 1 157 ? -10.883 1.060 -0.659 1.00 94.50 157 ALA A N 1
ATOM 1252 C CA . ALA A 1 157 ? -11.802 -0.061 -0.812 1.00 94.50 157 ALA A CA 1
ATOM 1253 C C . ALA A 1 157 ? -11.649 -1.058 0.346 1.00 94.50 157 ALA A C 1
ATOM 1255 O O . ALA A 1 157 ? -10.556 -1.206 0.901 1.00 94.50 157 ALA A O 1
ATOM 1256 N N . PHE A 1 158 ? -12.731 -1.766 0.672 1.00 94.06 158 PHE A N 1
ATOM 1257 C CA . PHE A 1 158 ? -12.734 -2.779 1.729 1.00 94.06 158 PHE A CA 1
ATOM 1258 C C . PHE A 1 158 ? -11.727 -3.903 1.448 1.00 94.06 158 PHE A C 1
ATOM 1260 O O . PHE A 1 158 ? -10.865 -4.168 2.278 1.00 94.06 158 PHE A O 1
ATOM 1267 N N . GLU A 1 159 ? -11.715 -4.442 0.226 1.00 96.81 159 GLU A N 1
ATOM 1268 C CA . GLU A 1 159 ? -10.774 -5.494 -0.197 1.00 96.81 159 GLU A CA 1
ATOM 1269 C C . GLU A 1 159 ? -9.302 -5.080 -0.024 1.00 96.81 159 GLU A C 1
ATOM 1271 O O . GLU A 1 159 ? -8.447 -5.870 0.376 1.00 96.81 159 GLU A O 1
ATOM 1276 N N . VAL A 1 160 ? -8.991 -3.806 -0.287 1.00 97.56 160 VAL A N 1
ATOM 1277 C CA . VAL A 1 160 ? -7.645 -3.246 -0.091 1.00 97.56 160 VAL A CA 1
ATOM 1278 C C . VAL A 1 160 ? -7.299 -3.190 1.394 1.00 97.56 160 VAL A C 1
ATOM 1280 O O . VAL A 1 160 ? -6.174 -3.511 1.777 1.00 97.56 160 VAL A O 1
ATOM 1283 N N . PHE A 1 161 ? -8.248 -2.781 2.236 1.00 97.12 161 PHE A N 1
ATOM 1284 C CA . PHE A 1 161 ? -8.062 -2.727 3.681 1.00 97.12 161 PHE A CA 1
ATOM 1285 C C . PHE A 1 161 ? -7.857 -4.118 4.285 1.00 97.12 161 PHE A C 1
ATOM 1287 O O . PHE A 1 161 ? -6.938 -4.297 5.086 1.00 97.12 161 PHE A O 1
ATOM 1294 N N . GLU A 1 162 ? -8.647 -5.109 3.877 1.00 97.44 162 GLU A N 1
ATOM 1295 C CA . GLU A 1 162 ? -8.475 -6.495 4.317 1.00 97.44 162 GLU A CA 1
ATOM 1296 C C . GLU A 1 162 ? -7.112 -7.048 3.897 1.00 97.44 162 GLU A C 1
ATOM 1298 O O . GLU A 1 162 ? -6.356 -7.543 4.735 1.00 97.44 162 GLU A O 1
ATOM 1303 N N . ALA A 1 163 ? -6.730 -6.867 2.630 1.00 97.75 163 ALA A N 1
ATOM 1304 C CA . ALA A 1 163 ? -5.435 -7.320 2.135 1.00 97.75 163 ALA A CA 1
ATOM 1305 C C . ALA A 1 163 ? -4.258 -6.656 2.884 1.00 97.75 163 ALA A C 1
ATOM 1307 O O . ALA A 1 163 ? -3.262 -7.314 3.200 1.00 97.75 163 ALA A O 1
ATOM 1308 N N . LEU A 1 164 ? -4.363 -5.363 3.222 1.00 97.69 164 LEU A N 1
ATOM 1309 C CA . LEU A 1 164 ? -3.372 -4.667 4.054 1.00 97.69 164 LEU A CA 1
ATOM 1310 C C . LEU A 1 164 ? -3.341 -5.209 5.486 1.00 97.69 164 LEU A C 1
ATOM 1312 O O . LEU A 1 164 ? -2.252 -5.435 6.019 1.00 97.69 164 LEU A O 1
ATOM 1316 N N . THR A 1 165 ? -4.509 -5.434 6.093 1.00 96.69 165 THR A N 1
ATOM 1317 C CA . THR A 1 165 ? -4.639 -6.025 7.433 1.00 96.69 165 THR A CA 1
ATOM 1318 C C . THR A 1 165 ? -3.894 -7.349 7.494 1.00 96.69 165 THR A C 1
ATOM 1320 O O . THR A 1 165 ? -3.053 -7.558 8.363 1.00 96.69 165 THR A O 1
ATOM 1323 N N . ASP A 1 166 ? -4.131 -8.212 6.516 1.00 95.88 166 ASP A N 1
ATOM 1324 C CA . ASP A 1 166 ? -3.552 -9.544 6.429 1.00 95.88 166 ASP A CA 1
ATOM 1325 C C . ASP A 1 166 ? -2.010 -9.503 6.292 1.00 95.88 166 ASP A C 1
ATOM 1327 O O . ASP A 1 166 ? -1.274 -10.218 6.982 1.00 95.88 166 ASP A O 1
ATOM 1331 N N . VAL A 1 167 ? -1.466 -8.599 5.463 1.00 95.19 167 VAL A N 1
ATOM 1332 C CA . VAL A 1 167 ? -0.007 -8.379 5.356 1.00 95.19 167 VAL A CA 1
ATOM 1333 C C . VAL A 1 167 ? 0.596 -7.858 6.665 1.00 95.19 167 VAL A C 1
ATOM 1335 O O . VAL A 1 167 ? 1.649 -8.338 7.098 1.00 95.19 167 VAL A O 1
ATOM 1338 N N . LEU A 1 168 ? -0.047 -6.881 7.304 1.00 94.69 168 LEU A N 1
ATOM 1339 C CA . LEU A 1 168 ? 0.469 -6.244 8.515 1.00 94.69 168 LEU A CA 1
ATOM 1340 C C . LEU A 1 168 ? 0.377 -7.156 9.742 1.00 94.69 168 LEU A C 1
ATOM 1342 O O . LEU A 1 168 ? 1.327 -7.193 10.526 1.00 94.69 168 LEU A O 1
ATOM 1346 N N . THR A 1 169 ? -0.699 -7.928 9.881 1.00 93.81 169 THR A N 1
ATOM 1347 C CA . THR A 1 169 ? -0.882 -8.906 10.963 1.00 93.81 169 THR A CA 1
ATOM 1348 C C . THR A 1 169 ? 0.166 -10.008 10.887 1.00 93.81 169 THR A C 1
ATOM 1350 O O . THR A 1 169 ? 0.848 -10.274 11.877 1.00 93.81 169 THR A O 1
ATOM 1353 N N . ARG A 1 170 ? 0.406 -10.584 9.700 1.00 90.62 170 ARG A N 1
ATOM 1354 C CA . ARG A 1 170 ? 1.492 -11.564 9.523 1.00 90.62 170 ARG A CA 1
ATOM 1355 C C . ARG A 1 170 ? 2.859 -10.976 9.837 1.00 90.62 170 ARG A C 1
ATOM 1357 O O . ARG A 1 170 ? 3.668 -11.618 10.507 1.00 90.62 170 ARG A O 1
ATOM 1364 N N . ARG A 1 171 ? 3.121 -9.743 9.398 1.00 89.69 171 ARG A N 1
ATOM 1365 C CA . ARG A 1 171 ? 4.372 -9.049 9.721 1.00 89.69 171 ARG A CA 1
ATOM 1366 C C . ARG A 1 171 ? 4.527 -8.833 11.229 1.00 89.69 171 ARG A C 1
ATOM 1368 O O . ARG A 1 171 ? 5.632 -8.989 11.742 1.00 89.69 171 ARG A O 1
ATOM 1375 N N . ALA A 1 172 ? 3.457 -8.484 11.940 1.00 89.56 172 ALA A N 1
ATOM 1376 C CA . ALA A 1 172 ? 3.473 -8.314 13.391 1.00 89.56 172 ALA A CA 1
ATOM 1377 C C . ALA A 1 172 ? 3.732 -9.641 14.121 1.00 89.56 172 ALA A C 1
ATOM 1379 O O . ALA A 1 172 ? 4.636 -9.696 14.952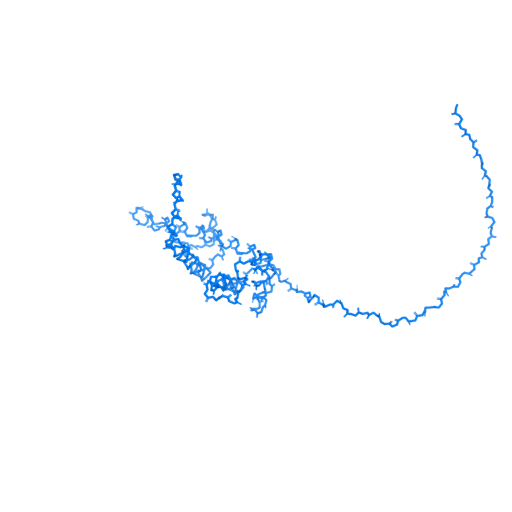 1.00 89.56 172 ALA A O 1
ATOM 1380 N N . ALA A 1 173 ? 3.031 -10.717 13.748 1.00 87.56 173 ALA A N 1
ATOM 1381 C CA . ALA A 1 173 ? 3.228 -12.052 14.317 1.00 87.56 173 ALA A CA 1
ATOM 1382 C C . ALA A 1 173 ? 4.676 -12.544 14.145 1.00 87.56 173 ALA A C 1
ATOM 1384 O O . ALA A 1 173 ? 5.296 -13.036 15.085 1.00 87.56 173 ALA A O 1
ATOM 1385 N N . ARG A 1 174 ? 5.267 -12.323 12.964 1.00 82.00 174 ARG A N 1
ATOM 1386 C CA . ARG A 1 174 ? 6.679 -12.647 12.700 1.00 82.00 174 ARG A CA 1
ATOM 1387 C C . ARG A 1 174 ? 7.641 -11.836 13.563 1.00 82.00 174 ARG A C 1
ATOM 1389 O O . ARG A 1 174 ? 8.618 -12.386 14.060 1.00 82.00 174 ARG A O 1
ATOM 1396 N N . ARG A 1 175 ? 7.381 -10.535 13.746 1.00 82.81 175 ARG A N 1
ATOM 1397 C CA . ARG A 1 175 ? 8.202 -9.683 14.623 1.00 82.81 175 ARG A CA 1
ATOM 1398 C C . ARG A 1 175 ? 8.134 -10.146 16.075 1.00 82.81 175 ARG A C 1
ATOM 1400 O O . ARG A 1 175 ? 9.171 -10.160 16.719 1.00 82.81 175 ARG A O 1
ATOM 1407 N N . ALA A 1 176 ? 6.959 -10.554 16.552 1.00 83.31 176 ALA A N 1
ATOM 1408 C CA . ALA A 1 176 ? 6.808 -11.121 17.889 1.00 83.31 176 ALA A CA 1
ATOM 1409 C C . ALA A 1 176 ? 7.614 -12.426 18.048 1.00 83.31 176 ALA A C 1
ATOM 1411 O O . ALA A 1 176 ? 8.346 -12.574 19.020 1.00 83.31 176 ALA A O 1
ATOM 1412 N N . ASN A 1 177 ? 7.567 -13.317 17.050 1.00 76.00 177 ASN A N 1
ATOM 1413 C CA . ASN A 1 177 ? 8.278 -14.601 17.082 1.00 76.00 177 ASN A CA 1
ATOM 1414 C C . ASN A 1 177 ? 9.813 -14.474 16.956 1.00 76.00 177 ASN A C 1
ATOM 1416 O O . ASN A 1 177 ? 10.554 -15.348 17.392 1.00 76.00 177 ASN A O 1
ATOM 1420 N N . ALA A 1 178 ? 10.314 -13.389 16.354 1.00 68.56 178 ALA A N 1
ATOM 1421 C CA . ALA A 1 178 ? 11.751 -13.107 16.283 1.00 68.56 178 ALA A CA 1
ATOM 1422 C C . ALA A 1 178 ? 12.331 -12.617 17.625 1.00 68.56 178 ALA A C 1
ATOM 1424 O O . ALA A 1 178 ? 13.527 -12.760 17.862 1.00 68.56 178 ALA A O 1
ATOM 1425 N N . THR A 1 179 ? 11.504 -12.043 18.503 1.00 59.88 179 THR A N 1
ATOM 1426 C CA . THR A 1 179 ? 11.919 -11.546 19.827 1.00 59.88 179 THR A CA 1
ATOM 1427 C C . THR A 1 179 ? 12.004 -12.660 20.877 1.00 59.88 179 THR A C 1
ATOM 1429 O O . THR A 1 179 ? 12.705 -12.504 21.869 1.00 59.88 179 THR A O 1
ATOM 1432 N N . THR A 1 180 ? 11.353 -13.805 20.658 1.00 56.50 180 THR A N 1
ATOM 1433 C CA . THR A 1 180 ? 11.325 -14.945 21.593 1.00 56.50 180 THR A CA 1
ATOM 1434 C C . THR A 1 180 ? 12.506 -15.915 21.463 1.00 56.50 180 THR A C 1
ATOM 1436 O O . THR A 1 180 ? 12.512 -16.949 22.127 1.00 56.50 180 THR A O 1
ATOM 1439 N N . VAL A 1 181 ? 13.522 -15.620 20.642 1.00 52.00 181 VAL A N 1
ATOM 1440 C CA . VAL A 1 181 ? 14.751 -16.433 20.597 1.00 52.00 181 VAL A CA 1
ATOM 1441 C C . VAL A 1 181 ? 15.577 -16.127 21.857 1.00 52.00 181 VAL A C 1
ATOM 1443 O O . VAL A 1 181 ? 15.972 -14.972 22.031 1.00 52.00 181 VAL A O 1
ATOM 1446 N N . PRO A 1 182 ? 15.844 -17.102 22.751 1.00 49.78 182 PRO A N 1
ATOM 1447 C CA . PRO A 1 182 ? 16.585 -16.844 23.977 1.00 49.78 182 PRO A CA 1
ATOM 1448 C C . PRO A 1 182 ? 17.997 -16.367 23.633 1.00 49.78 182 PRO A C 1
ATOM 1450 O O . PRO A 1 182 ? 18.743 -17.025 22.904 1.00 49.78 182 PRO A O 1
ATOM 1453 N N . SER A 1 183 ? 18.354 -15.196 24.157 1.00 53.75 183 SER A N 1
ATOM 1454 C CA . SER A 1 183 ? 19.710 -14.660 24.126 1.00 53.75 183 SER A CA 1
ATOM 1455 C C . SER A 1 183 ? 20.688 -15.708 24.656 1.00 53.75 183 SER A C 1
ATOM 1457 O O . SER A 1 183 ? 20.527 -16.193 25.777 1.00 53.75 183 SER A O 1
ATOM 1459 N N . ARG A 1 184 ? 21.700 -16.052 23.850 1.00 61.59 184 ARG A N 1
ATOM 1460 C CA . ARG A 1 184 ? 22.830 -16.900 24.252 1.00 61.59 184 ARG A CA 1
ATOM 1461 C C . ARG A 1 184 ? 23.358 -16.423 25.618 1.00 61.59 184 ARG A C 1
ATOM 1463 O O . ARG A 1 184 ? 23.581 -15.218 25.756 1.00 61.59 184 ARG A O 1
ATOM 1470 N N . PRO A 1 185 ? 23.550 -17.311 26.612 1.00 66.50 185 PRO A N 1
ATOM 1471 C CA . PRO A 1 185 ? 24.105 -16.907 27.898 1.00 66.50 185 PRO A CA 1
ATOM 1472 C C . PRO A 1 185 ? 25.490 -16.268 27.694 1.00 66.50 185 PRO A C 1
ATOM 1474 O O . PRO A 1 185 ? 26.215 -16.673 26.773 1.00 66.50 185 PRO A O 1
ATOM 1477 N N . PRO A 1 186 ? 25.851 -15.248 28.495 1.00 69.69 186 PRO A N 1
ATOM 1478 C CA . PRO A 1 186 ? 27.146 -14.588 28.383 1.00 69.69 186 PRO A CA 1
ATOM 1479 C C . PRO A 1 186 ? 28.280 -15.616 28.542 1.00 69.69 186 PRO A C 1
ATOM 1481 O O . PRO A 1 186 ? 28.138 -16.558 29.328 1.00 69.69 186 PRO A O 1
ATOM 1484 N N . PRO A 1 187 ? 29.392 -15.482 27.793 1.00 75.38 187 PRO A N 1
ATOM 1485 C CA . PRO A 1 187 ? 30.536 -16.365 27.970 1.00 75.38 187 PRO A CA 1
ATOM 1486 C C . PRO A 1 187 ? 31.067 -16.248 29.410 1.00 75.38 187 PRO A C 1
ATOM 1488 O O . PRO A 1 187 ? 31.068 -15.142 29.959 1.00 75.38 187 PRO A O 1
ATOM 1491 N N . PRO A 1 188 ? 31.505 -17.358 30.032 1.00 75.94 188 PRO A N 1
ATOM 1492 C CA . PRO A 1 188 ? 32.069 -17.316 31.373 1.00 75.94 188 PRO A CA 1
ATOM 1493 C C . PRO A 1 188 ? 33.318 -16.426 31.388 1.00 75.94 188 PRO A C 1
ATOM 1495 O O . PRO A 1 188 ? 34.152 -16.491 30.482 1.00 75.94 188 PRO A O 1
ATOM 1498 N N . LEU A 1 189 ? 33.416 -15.574 32.411 1.00 75.31 189 LEU A N 1
ATOM 1499 C CA . 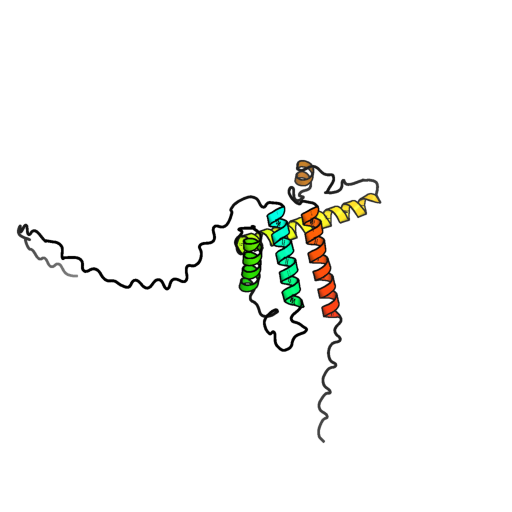LEU A 1 189 ? 34.575 -14.715 32.649 1.00 75.31 189 LEU A CA 1
ATOM 1500 C C . LEU A 1 189 ? 35.840 -15.577 32.827 1.00 75.31 189 LEU A C 1
ATOM 1502 O O . LEU A 1 189 ? 35.766 -16.614 33.491 1.00 75.31 189 LEU A O 1
ATOM 1506 N N . PRO A 1 190 ? 36.994 -15.168 32.270 1.00 75.00 190 PRO A N 1
ATOM 1507 C CA . PRO A 1 190 ? 38.247 -15.878 32.489 1.00 75.00 190 PRO A CA 1
ATOM 1508 C C . PRO A 1 190 ? 38.655 -15.787 33.964 1.00 75.00 190 PRO A C 1
ATOM 1510 O O . PRO A 1 190 ? 38.643 -14.709 34.562 1.00 75.00 190 PRO A O 1
ATOM 1513 N N . SER A 1 191 ? 38.997 -16.934 34.552 1.00 72.69 191 SER A N 1
ATOM 1514 C CA . SER A 1 191 ? 39.485 -17.030 35.928 1.00 72.69 191 SER A CA 1
ATOM 1515 C C . SER A 1 191 ? 40.831 -16.308 36.081 1.00 72.69 191 SER A C 1
ATOM 1517 O O . SER A 1 191 ? 41.675 -16.412 35.188 1.00 72.69 191 SER A O 1
ATOM 1519 N N . PRO A 1 192 ? 41.070 -15.595 37.196 1.00 71.81 192 PRO A N 1
ATOM 1520 C CA . PRO A 1 192 ? 42.369 -14.992 37.455 1.00 71.81 192 PRO A CA 1
ATOM 1521 C C . PRO A 1 192 ? 43.404 -16.093 37.723 1.00 71.81 192 PRO A C 1
ATOM 1523 O O . PRO A 1 192 ? 43.202 -16.949 38.583 1.00 71.81 192 PRO A O 1
ATOM 1526 N N . HIS A 1 193 ? 44.498 -16.073 36.961 1.00 68.31 193 HIS A N 1
ATOM 1527 C CA . HIS A 1 193 ? 45.685 -16.876 37.241 1.00 68.31 193 HIS A CA 1
ATOM 1528 C C . HIS A 1 193 ? 46.359 -16.339 38.512 1.00 68.31 193 HIS A C 1
ATOM 1530 O O . HIS A 1 193 ? 46.543 -15.126 38.636 1.00 68.31 193 HIS A O 1
ATOM 1536 N N . GLY A 1 194 ? 46.656 -17.246 39.448 1.00 63.00 194 GLY A N 1
ATOM 1537 C CA . GLY A 1 194 ? 47.483 -16.978 40.628 1.00 63.00 194 GLY A CA 1
ATOM 1538 C C . GLY A 1 194 ? 48.969 -16.913 40.312 1.00 63.00 194 GLY A C 1
ATOM 1539 O O . GLY A 1 194 ? 49.356 -17.318 39.190 1.00 63.00 194 GLY A O 1
#

Organism: Ensete ventricosum (NCBI:txid4639)

InterPro domains:
  IPR001005 SANT/Myb domain [PS50090] (38-113)
  IPR044822 Myb/SANT-like DNA-binding domain 4 [PF13837] (45-125)